Protein AF-A0A3E2X1P4-F1 (afdb_monomer_lite)

Structure (mmCIF, N/CA/C/O backbone):
data_AF-A0A3E2X1P4-F1
#
_entry.id   AF-A0A3E2X1P4-F1
#
loop_
_atom_site.group_PDB
_atom_site.id
_atom_site.type_symbol
_atom_site.label_atom_id
_atom_site.label_alt_id
_atom_site.label_comp_id
_atom_site.label_asym_id
_atom_site.label_entity_id
_atom_site.label_seq_id
_atom_site.pdbx_PDB_ins_code
_atom_site.Cartn_x
_atom_site.Cartn_y
_atom_site.Cartn_z
_atom_site.occupancy
_atom_site.B_iso_or_equiv
_atom_site.auth_seq_id
_atom_site.auth_comp_id
_atom_site.auth_asym_id
_atom_site.auth_atom_id
_atom_site.pdbx_PDB_model_num
ATOM 1 N N . MET A 1 1 ? -12.012 8.127 -7.656 1.00 58.44 1 MET A N 1
ATOM 2 C CA . MET A 1 1 ? -10.605 7.667 -7.636 1.00 58.44 1 MET A CA 1
ATOM 3 C C . MET A 1 1 ? -9.832 8.340 -8.763 1.00 58.44 1 MET A C 1
ATOM 5 O O . MET A 1 1 ? -8.840 8.997 -8.481 1.00 58.44 1 MET A O 1
ATOM 9 N N . ASP A 1 2 ? -10.358 8.299 -9.986 1.00 73.31 2 ASP A N 1
ATOM 10 C CA . ASP A 1 2 ? -9.741 8.871 -11.194 1.00 73.31 2 ASP A CA 1
ATOM 11 C C . ASP A 1 2 ? -9.424 10.374 -11.102 1.00 73.31 2 ASP A C 1
ATOM 13 O O . ASP A 1 2 ? -8.350 10.791 -11.517 1.00 73.31 2 ASP A O 1
ATOM 17 N N . GLU A 1 3 ? -10.289 11.188 -10.486 1.00 85.31 3 GLU A N 1
ATOM 18 C CA . GLU A 1 3 ? -10.029 12.630 -10.311 1.00 85.31 3 GLU A CA 1
ATOM 19 C C . GLU A 1 3 ? -8.817 12.919 -9.412 1.00 85.31 3 GLU A C 1
ATOM 21 O O . GLU A 1 3 ? -8.036 13.821 -9.699 1.00 85.31 3 GLU A O 1
ATOM 26 N N . ILE A 1 4 ? -8.618 12.121 -8.354 1.00 89.38 4 ILE A N 1
ATOM 27 C CA . ILE A 1 4 ? -7.460 12.254 -7.454 1.00 89.38 4 ILE A CA 1
ATOM 28 C C . ILE A 1 4 ? -6.186 11.849 -8.193 1.00 89.38 4 ILE A C 1
ATOM 30 O O . ILE A 1 4 ? -5.174 12.536 -8.099 1.00 89.38 4 ILE A O 1
ATOM 34 N N . ILE A 1 5 ? -6.234 10.749 -8.948 1.00 92.69 5 ILE A N 1
ATOM 35 C CA . ILE A 1 5 ? -5.089 10.295 -9.740 1.00 92.69 5 ILE A CA 1
ATOM 36 C C . ILE A 1 5 ? -4.707 11.337 -10.790 1.00 92.69 5 ILE A C 1
ATOM 38 O O . ILE A 1 5 ? -3.529 11.666 -10.921 1.00 92.69 5 ILE A O 1
ATOM 42 N N . LYS A 1 6 ? -5.694 11.906 -11.486 1.00 93.00 6 LYS A N 1
ATOM 43 C CA . LYS A 1 6 ? -5.463 12.980 -12.448 1.00 93.00 6 LYS A CA 1
ATOM 44 C C . LYS A 1 6 ? -4.854 14.216 -11.784 1.00 93.00 6 LYS A C 1
ATOM 46 O O . LYS A 1 6 ? -3.885 14.749 -12.308 1.00 93.00 6 LYS A O 1
ATOM 51 N N . ALA A 1 7 ? -5.341 14.614 -10.607 1.00 92.81 7 ALA A N 1
ATOM 52 C CA . ALA A 1 7 ? -4.759 15.724 -9.855 1.00 92.81 7 ALA A CA 1
ATOM 53 C C . ALA A 1 7 ? -3.286 15.472 -9.476 1.00 92.81 7 ALA A C 1
ATOM 55 O O . ALA A 1 7 ? -2.459 16.363 -9.655 1.00 92.81 7 ALA A O 1
ATOM 56 N N . ILE A 1 8 ? -2.939 14.254 -9.031 1.00 93.94 8 ILE A N 1
ATOM 57 C CA . ILE A 1 8 ? -1.541 13.855 -8.774 1.00 93.94 8 ILE A CA 1
ATOM 58 C C . ILE A 1 8 ? -0.720 13.915 -10.071 1.00 93.94 8 ILE A C 1
ATOM 60 O O . ILE A 1 8 ? 0.399 14.423 -10.086 1.00 93.94 8 ILE A O 1
ATOM 64 N N . TYR A 1 9 ? -1.253 13.396 -11.178 1.00 94.50 9 TYR A N 1
ATOM 65 C CA . TYR A 1 9 ? -0.569 13.424 -12.470 1.00 94.50 9 TYR A CA 1
ATOM 66 C C . TYR A 1 9 ? -0.286 14.860 -12.936 1.00 94.50 9 TYR A C 1
ATOM 68 O O . TYR A 1 9 ? 0.817 15.154 -13.408 1.00 94.50 9 TYR A O 1
ATOM 76 N N . ASP A 1 10 ? -1.257 15.758 -12.788 1.00 92.69 10 ASP A N 1
ATOM 77 C CA . ASP A 1 10 ? -1.155 17.158 -13.198 1.00 92.69 10 ASP A CA 1
ATOM 78 C C . ASP A 1 10 ? -0.198 17.955 -12.290 1.00 92.69 10 ASP A C 1
ATOM 80 O O . ASP A 1 10 ? 0.491 18.852 -12.778 1.00 92.69 10 ASP A O 1
ATOM 84 N N . SER A 1 11 ? -0.079 17.598 -11.004 1.00 90.50 11 SER A N 1
ATOM 85 C CA . SER A 1 11 ? 0.810 18.278 -10.048 1.00 90.50 11 SER A CA 1
ATOM 86 C C . SER A 1 11 ? 2.287 17.890 -10.175 1.00 90.50 11 SER A C 1
ATOM 88 O O . SER A 1 11 ? 3.157 18.593 -9.663 1.00 90.50 11 SER A O 1
ATOM 90 N N . VAL A 1 12 ? 2.601 16.764 -10.820 1.00 89.62 12 VAL A N 1
ATOM 91 C CA . VAL A 1 12 ? 3.974 16.248 -10.927 1.00 89.62 12 VAL A CA 1
ATOM 92 C C . VAL A 1 12 ? 4.669 16.828 -12.160 1.00 89.62 12 VAL A C 1
ATOM 94 O O . VAL A 1 12 ? 4.212 16.652 -13.292 1.00 89.62 12 VAL A O 1
ATOM 97 N N . ASN A 1 13 ? 5.819 17.471 -11.950 1.00 87.62 13 ASN A N 1
ATOM 98 C CA . ASN A 1 13 ? 6.607 18.123 -13.003 1.00 87.62 13 ASN A CA 1
ATOM 99 C C . ASN A 1 13 ? 7.755 17.246 -13.543 1.00 87.62 13 ASN A C 1
ATOM 101 O O . ASN A 1 13 ? 8.865 17.722 -13.771 1.00 87.62 13 ASN A O 1
ATOM 105 N N . THR A 1 14 ? 7.517 15.943 -13.695 1.00 90.38 14 THR A N 1
ATOM 106 C CA . THR A 1 14 ? 8.456 15.031 -14.365 1.00 90.38 14 THR A CA 1
ATOM 107 C C . THR A 1 14 ? 8.010 14.760 -15.796 1.00 90.38 14 THR A C 1
ATOM 109 O O . THR A 1 14 ? 6.851 14.982 -16.162 1.00 90.38 14 THR A O 1
ATOM 112 N N . GLU A 1 15 ? 8.952 14.311 -16.626 1.00 93.19 15 GLU A N 1
ATOM 113 C CA . GLU A 1 15 ? 8.669 13.962 -18.013 1.00 93.19 15 GLU A CA 1
ATOM 114 C C . GLU A 1 15 ? 7.615 12.850 -18.094 1.00 93.19 15 GLU A C 1
ATOM 116 O O . GLU A 1 15 ? 7.635 11.882 -17.331 1.00 93.19 15 GLU A O 1
ATOM 121 N N . SER A 1 16 ? 6.679 13.023 -19.025 1.00 95.06 16 SER A N 1
ATOM 122 C CA . SER A 1 16 ? 5.635 12.050 -19.321 1.00 95.06 16 SER A CA 1
ATOM 123 C C . SER A 1 16 ? 6.093 11.169 -20.478 1.00 95.06 16 SER A C 1
ATOM 125 O O . SER A 1 16 ? 6.160 11.628 -21.622 1.00 95.06 16 SER A O 1
ATOM 127 N N . VAL A 1 17 ? 6.405 9.912 -20.172 1.00 94.19 17 VAL A N 1
ATOM 128 C CA . VAL A 1 17 ? 6.963 8.935 -21.115 1.00 94.19 17 VAL A CA 1
ATOM 129 C C . VAL A 1 17 ? 5.973 7.795 -21.375 1.00 94.19 17 VAL A C 1
ATOM 131 O O . VAL A 1 17 ? 5.245 7.398 -20.460 1.00 94.19 17 VAL A O 1
ATOM 134 N N . PRO A 1 18 ? 5.890 7.258 -22.604 1.00 93.12 18 PRO A N 1
ATOM 135 C CA . PRO A 1 18 ? 5.091 6.068 -22.892 1.00 93.12 18 PRO A CA 1
ATOM 136 C C . PRO A 1 18 ? 5.542 4.860 -22.063 1.00 93.12 18 PRO A C 1
ATOM 138 O O . PRO A 1 18 ? 6.739 4.665 -21.856 1.00 93.12 18 PRO A O 1
ATOM 141 N N . ALA A 1 19 ? 4.602 4.005 -21.652 1.00 92.06 19 ALA A N 1
ATOM 142 C CA . ALA A 1 19 ? 4.883 2.821 -20.835 1.00 92.06 19 ALA A CA 1
ATOM 143 C C . ALA A 1 19 ? 6.001 1.936 -21.413 1.00 92.06 19 ALA A C 1
ATOM 145 O O . ALA A 1 19 ? 6.892 1.510 -20.684 1.00 92.06 19 ALA A O 1
ATOM 146 N N . ARG A 1 20 ? 6.004 1.734 -22.738 1.00 90.25 20 ARG A N 1
ATOM 147 C CA . ARG A 1 20 ? 7.001 0.913 -23.449 1.00 90.25 20 ARG A CA 1
ATOM 148 C C . ARG A 1 20 ? 8.432 1.455 -23.385 1.00 90.25 20 ARG A C 1
ATOM 150 O O . ARG A 1 20 ? 9.362 0.731 -23.708 1.00 90.25 20 ARG A O 1
ATOM 157 N N . GLU A 1 21 ? 8.604 2.732 -23.055 1.00 91.75 21 GLU A N 1
ATOM 158 C CA . GLU A 1 21 ? 9.915 3.388 -22.950 1.00 91.75 21 GLU A CA 1
ATOM 159 C C . GLU A 1 21 ? 10.443 3.362 -21.509 1.00 91.75 21 GLU A C 1
ATOM 161 O O . GLU A 1 21 ? 11.587 3.737 -21.255 1.00 91.75 21 GLU A O 1
ATOM 166 N N . ILE A 1 22 ? 9.633 2.896 -20.554 1.00 93.25 22 ILE A N 1
ATOM 167 C CA . ILE A 1 22 ? 10.037 2.798 -19.157 1.00 93.25 22 ILE A CA 1
ATOM 168 C C . ILE A 1 22 ? 10.898 1.555 -18.976 1.00 93.25 22 ILE A C 1
ATOM 170 O O . ILE A 1 22 ? 10.497 0.431 -19.261 1.00 93.25 22 ILE A O 1
ATOM 174 N N . VAL A 1 23 ? 12.096 1.781 -18.456 1.00 93.25 23 VAL A N 1
ATOM 175 C CA . VAL A 1 23 ? 13.059 0.739 -18.103 1.00 93.25 23 VAL A CA 1
ATOM 176 C C . VAL A 1 23 ? 13.106 0.549 -16.594 1.00 93.25 23 VAL A C 1
ATOM 178 O O . VAL A 1 23 ? 12.729 1.441 -15.828 1.00 93.25 23 VAL A O 1
ATOM 181 N N . ILE A 1 24 ? 13.602 -0.608 -16.157 1.00 91.75 24 ILE A N 1
ATOM 182 C CA . ILE A 1 24 ? 13.803 -0.920 -14.740 1.00 91.75 24 ILE A CA 1
ATOM 183 C C . ILE A 1 24 ? 14.768 0.120 -14.146 1.00 91.75 24 ILE A C 1
ATOM 185 O O . ILE A 1 24 ? 15.919 0.207 -14.597 1.00 91.75 24 ILE A O 1
ATOM 189 N N . PRO A 1 25 ? 14.333 0.932 -13.165 1.00 87.19 25 PRO A N 1
ATOM 190 C CA . PRO A 1 25 ? 15.193 1.954 -12.593 1.00 87.19 25 PRO A CA 1
ATOM 191 C C . PRO A 1 25 ? 16.265 1.355 -11.681 1.00 87.19 25 PRO A C 1
ATOM 193 O O . PRO A 1 25 ? 16.188 0.205 -11.250 1.00 87.19 25 PRO A O 1
ATOM 196 N N . GLU A 1 26 ? 17.256 2.178 -11.346 1.00 80.44 26 GLU A N 1
ATOM 197 C CA . GLU A 1 26 ? 18.218 1.859 -10.292 1.00 80.44 26 GLU A CA 1
ATOM 198 C C . GLU A 1 26 ? 17.511 1.699 -8.926 1.00 80.44 26 GLU A C 1
ATOM 200 O O . GLU A 1 26 ? 16.363 2.122 -8.768 1.00 80.44 26 GLU A O 1
ATOM 205 N N . HIS A 1 27 ? 18.188 1.043 -7.976 1.00 72.94 27 HIS A N 1
ATOM 206 C CA . HIS A 1 27 ? 17.739 0.623 -6.638 1.00 72.94 27 HIS A CA 1
ATOM 207 C C . HIS A 1 27 ? 16.589 1.421 -5.981 1.00 72.94 27 HIS A C 1
ATOM 209 O O . HIS A 1 27 ? 16.498 2.642 -6.083 1.00 72.94 27 HIS A O 1
ATOM 215 N N . GLY A 1 28 ? 15.773 0.723 -5.184 1.00 74.31 28 GLY A N 1
ATOM 216 C CA . GLY A 1 28 ? 14.749 1.319 -4.327 1.00 74.31 28 GLY A CA 1
ATOM 217 C C . GLY A 1 28 ? 13.321 1.046 -4.792 1.00 74.31 28 GLY A C 1
ATOM 218 O O . GLY A 1 28 ? 13.041 0.055 -5.458 1.00 74.31 28 GLY A O 1
ATOM 219 N N . THR A 1 29 ? 12.416 1.937 -4.391 1.00 85.06 29 THR A N 1
ATOM 220 C CA . THR A 1 29 ? 11.000 1.910 -4.772 1.00 85.06 29 THR A CA 1
ATOM 221 C C . THR A 1 29 ? 10.773 2.780 -6.010 1.00 85.06 29 THR A C 1
ATOM 223 O O . THR A 1 29 ? 11.311 3.885 -6.106 1.00 85.06 29 THR A O 1
ATOM 226 N N . TRP A 1 30 ? 9.964 2.299 -6.952 1.00 91.38 30 TRP A N 1
ATOM 227 C CA . TRP A 1 30 ? 9.661 2.961 -8.219 1.00 91.38 30 TRP A CA 1
ATOM 228 C C . TRP A 1 30 ? 8.167 3.233 -8.322 1.00 91.38 30 TRP A C 1
ATOM 230 O O . TRP A 1 30 ? 7.362 2.310 -8.448 1.00 91.38 30 TRP A O 1
ATOM 240 N N . ALA A 1 31 ? 7.799 4.509 -8.283 1.00 94.38 31 ALA A N 1
ATOM 241 C CA . ALA A 1 31 ? 6.414 4.924 -8.384 1.00 94.38 31 ALA A CA 1
ATOM 242 C C . ALA A 1 31 ? 6.157 5.702 -9.680 1.00 94.38 31 ALA A C 1
ATOM 244 O O . ALA A 1 31 ? 6.914 6.603 -10.049 1.00 94.38 31 ALA A O 1
ATOM 245 N N . PHE A 1 32 ? 5.077 5.340 -10.363 1.00 94.81 32 PHE A N 1
ATOM 246 C CA . PHE A 1 32 ? 4.667 5.888 -11.650 1.00 94.81 32 PHE A CA 1
ATOM 247 C C . PHE A 1 32 ? 3.189 6.251 -11.602 1.00 94.81 32 PHE A C 1
ATOM 249 O O . PHE A 1 32 ? 2.389 5.537 -10.997 1.00 94.81 32 PHE A O 1
ATOM 256 N N . VAL A 1 33 ? 2.816 7.342 -12.261 1.00 95.25 33 VAL A N 1
ATOM 257 C CA . VAL A 1 33 ? 1.428 7.804 -12.334 1.00 95.25 33 VAL A CA 1
ATOM 258 C C . VAL A 1 33 ? 1.047 8.107 -13.780 1.00 95.25 33 VAL A C 1
ATOM 260 O O . VAL A 1 33 ? 1.795 8.779 -14.487 1.00 95.25 33 VAL A O 1
ATOM 263 N N . SER A 1 34 ? -0.098 7.599 -14.227 1.00 93.81 34 SER A N 1
ATOM 264 C CA . SER A 1 34 ? -0.780 8.048 -15.448 1.00 93.81 34 SER A CA 1
ATOM 265 C C . SER A 1 34 ? -1.997 8.890 -15.078 1.00 93.81 34 SER A C 1
ATOM 267 O O . SER A 1 34 ? -2.307 9.070 -13.904 1.00 93.81 34 SER A O 1
ATOM 269 N N . GLU A 1 35 ? -2.760 9.352 -16.066 1.00 91.69 35 GLU A N 1
ATOM 270 C CA . GLU A 1 35 ? -4.042 10.018 -15.799 1.00 91.69 35 GLU A CA 1
ATOM 271 C C . GLU A 1 35 ? -5.085 9.113 -15.115 1.00 91.69 35 GLU A C 1
ATOM 273 O O . GLU A 1 35 ? -6.120 9.606 -14.673 1.00 91.69 35 GLU A O 1
ATOM 278 N N . ARG A 1 36 ? -4.852 7.793 -15.055 1.00 89.25 36 ARG A N 1
ATOM 279 C CA . ARG A 1 36 ? -5.840 6.808 -14.585 1.00 89.25 36 ARG A CA 1
ATOM 280 C C . ARG A 1 36 ? -5.370 5.940 -13.430 1.00 89.25 36 ARG A C 1
ATOM 282 O O . ARG A 1 36 ? -6.207 5.437 -12.689 1.00 89.25 36 ARG A O 1
ATOM 289 N N . LYS A 1 37 ? -4.064 5.710 -13.283 1.00 90.00 37 LYS A N 1
ATOM 290 C CA . LYS A 1 37 ? -3.543 4.824 -12.233 1.00 90.00 37 LYS A CA 1
ATOM 291 C C . LYS A 1 37 ? -2.231 5.308 -11.637 1.00 90.00 37 LYS A C 1
ATOM 293 O O . LYS A 1 37 ? -1.460 6.009 -12.286 1.00 90.00 37 LYS A O 1
ATOM 298 N N . LEU A 1 38 ? -1.973 4.853 -10.416 1.00 93.62 38 LEU A N 1
ATOM 299 C CA . LEU A 1 38 ? -0.692 4.967 -9.734 1.00 93.62 38 LEU A CA 1
ATOM 300 C C . LEU A 1 38 ? -0.165 3.558 -9.467 1.00 93.62 38 LEU A C 1
ATOM 302 O O . LEU A 1 38 ? -0.887 2.709 -8.949 1.00 93.62 38 LEU A O 1
ATOM 306 N N . LEU A 1 39 ? 1.088 3.313 -9.833 1.00 93.69 39 LEU A N 1
ATOM 307 C CA . LEU A 1 39 ? 1.776 2.040 -9.648 1.00 93.69 39 LEU A CA 1
ATOM 308 C C . LEU A 1 39 ? 3.003 2.280 -8.780 1.00 93.69 39 LEU A C 1
ATOM 310 O O . LEU A 1 39 ? 3.786 3.175 -9.077 1.00 93.69 39 LEU A O 1
ATOM 314 N N . CYS A 1 40 ? 3.177 1.490 -7.722 1.00 94.62 40 CYS A N 1
ATOM 315 C CA . CYS A 1 40 ? 4.308 1.611 -6.807 1.00 94.62 40 CYS A CA 1
ATOM 316 C C . CYS A 1 40 ? 5.015 0.265 -6.653 1.00 94.62 40 CYS A C 1
ATOM 318 O O . CYS A 1 40 ? 4.619 -0.573 -5.846 1.00 94.62 40 CYS A O 1
ATOM 320 N N . TYR A 1 41 ? 6.065 0.054 -7.432 1.00 93.31 41 TYR A N 1
ATOM 321 C CA . TYR A 1 41 ? 6.889 -1.145 -7.383 1.00 93.31 41 TYR A CA 1
ATOM 322 C C . TYR A 1 41 ? 7.947 -1.019 -6.293 1.00 93.31 41 TYR A C 1
ATOM 324 O O . TYR A 1 41 ? 8.633 -0.009 -6.207 1.00 93.31 41 TYR A O 1
ATOM 332 N N . THR A 1 42 ? 8.104 -2.040 -5.466 1.00 91.12 42 THR A N 1
ATOM 333 C CA . THR A 1 42 ? 8.990 -2.019 -4.298 1.00 91.12 42 THR A CA 1
ATOM 334 C C . THR A 1 42 ? 10.008 -3.157 -4.312 1.00 91.12 42 THR A C 1
ATOM 336 O O . THR A 1 42 ? 10.669 -3.399 -3.312 1.00 91.12 42 THR A O 1
ATOM 339 N N . GLY A 1 43 ? 10.161 -3.878 -5.422 1.00 90.06 43 GLY A N 1
ATOM 340 C CA . GLY A 1 43 ? 11.169 -4.928 -5.509 1.00 90.06 43 GLY A CA 1
ATOM 341 C C . GLY A 1 43 ? 10.922 -5.945 -6.609 1.00 90.06 43 GLY A C 1
ATOM 342 O O . GLY A 1 43 ? 10.044 -5.765 -7.457 1.00 90.06 43 GLY A O 1
ATOM 343 N N . VAL A 1 44 ? 11.692 -7.030 -6.573 1.00 89.00 44 VAL A N 1
ATOM 344 C CA . VAL A 1 44 ? 11.635 -8.118 -7.556 1.00 89.00 44 VAL A CA 1
ATOM 345 C C . VAL A 1 44 ? 11.584 -9.483 -6.884 1.00 89.00 44 VAL A C 1
ATOM 347 O O . VAL A 1 44 ? 12.182 -9.710 -5.831 1.00 89.00 44 VAL A O 1
ATOM 350 N N . CYS A 1 45 ? 10.894 -10.415 -7.530 1.00 87.31 45 CYS A N 1
ATOM 351 C CA . CYS A 1 45 ? 10.874 -11.813 -7.140 1.00 87.31 45 CYS A CA 1
ATOM 352 C C . CYS A 1 45 ? 11.726 -12.627 -8.116 1.00 87.31 45 CYS A C 1
ATOM 354 O O . CYS A 1 45 ? 11.364 -12.781 -9.286 1.00 87.31 45 CYS A O 1
ATOM 356 N N . MET A 1 46 ? 12.862 -13.145 -7.652 1.00 85.88 46 MET A N 1
ATOM 357 C CA . MET A 1 46 ? 13.805 -13.868 -8.508 1.00 85.88 46 MET A CA 1
ATOM 358 C C . MET A 1 46 ? 13.321 -15.291 -8.845 1.00 85.88 46 MET A C 1
ATOM 360 O O . MET A 1 46 ? 12.617 -15.938 -8.069 1.00 85.88 46 MET A O 1
ATOM 364 N N . LYS A 1 47 ? 13.716 -15.788 -10.020 1.00 82.19 47 LYS A N 1
ATOM 365 C CA . LYS A 1 47 ? 13.631 -17.194 -10.442 1.00 82.19 47 LYS A CA 1
ATOM 366 C C . LYS A 1 47 ? 14.886 -17.914 -9.963 1.00 82.19 47 LYS A C 1
ATOM 368 O O . LYS A 1 47 ? 15.860 -18.020 -10.701 1.00 82.19 47 LYS A O 1
ATOM 373 N N . GLU A 1 48 ? 14.867 -18.385 -8.728 1.00 72.25 48 GLU A N 1
ATOM 374 C CA . GLU A 1 48 ? 15.913 -19.241 -8.160 1.00 72.25 48 GLU A CA 1
ATOM 375 C C . GLU A 1 48 ? 15.268 -20.459 -7.487 1.00 72.25 48 GLU A C 1
ATOM 377 O O . GLU A 1 48 ? 14.078 -20.419 -7.179 1.00 72.25 48 GLU A O 1
ATOM 382 N N . GLU A 1 49 ? 16.036 -21.528 -7.227 1.00 56.53 49 GLU A N 1
ATOM 383 C CA . GLU A 1 49 ? 15.548 -22.714 -6.484 1.00 56.53 49 GLU A CA 1
ATOM 384 C C . GLU A 1 49 ? 14.974 -22.339 -5.106 1.00 56.53 49 GLU A C 1
ATOM 386 O O . GLU A 1 49 ? 14.118 -23.029 -4.553 1.00 56.53 49 GLU A O 1
ATOM 391 N N . ARG A 1 50 ? 15.428 -21.206 -4.559 1.00 59.28 50 ARG A N 1
ATOM 392 C CA . ARG A 1 50 ? 14.745 -20.472 -3.499 1.00 59.28 50 ARG A CA 1
ATOM 393 C C . ARG A 1 50 ? 14.557 -19.029 -3.965 1.00 59.28 50 ARG A C 1
ATOM 395 O O . ARG A 1 50 ? 15.537 -18.298 -3.889 1.00 59.28 50 ARG A O 1
ATOM 402 N N . PRO A 1 51 ? 13.367 -18.603 -4.438 1.00 62.97 51 PRO A N 1
ATOM 403 C CA . PRO A 1 51 ? 13.127 -17.216 -4.824 1.00 62.97 51 PRO A CA 1
ATOM 404 C C . PRO A 1 51 ? 13.598 -16.262 -3.730 1.00 62.97 51 PRO A C 1
ATOM 406 O O . PRO A 1 51 ? 13.037 -16.223 -2.632 1.00 62.97 51 PRO A O 1
ATOM 409 N N . GLU A 1 52 ? 14.648 -15.508 -4.039 1.00 68.81 52 GLU A N 1
ATOM 410 C CA . GLU A 1 52 ? 15.078 -14.394 -3.214 1.00 68.81 52 GLU A CA 1
ATOM 411 C C . GLU A 1 52 ? 14.019 -13.292 -3.349 1.00 68.81 52 GLU A C 1
ATOM 413 O O . GLU A 1 52 ? 13.764 -12.770 -4.441 1.00 68.81 52 GLU A O 1
ATOM 418 N N . LEU A 1 53 ? 13.334 -12.999 -2.240 1.00 75.88 53 LEU A N 1
ATOM 419 C CA . LEU A 1 53 ? 12.335 -11.938 -2.166 1.00 75.88 53 LEU A CA 1
ATOM 420 C C . LEU A 1 53 ? 13.073 -10.624 -1.894 1.00 75.88 53 LEU A C 1
ATOM 422 O O . LEU A 1 53 ? 13.367 -10.275 -0.752 1.00 75.88 53 LEU A O 1
ATOM 426 N N . MET A 1 54 ? 13.414 -9.916 -2.966 1.00 77.75 54 MET A N 1
ATOM 427 C CA . MET A 1 54 ? 14.206 -8.693 -2.904 1.00 77.75 54 MET A CA 1
ATOM 428 C C . MET A 1 54 ? 13.279 -7.480 -2.794 1.00 77.75 54 MET A C 1
ATOM 430 O O . MET A 1 54 ? 12.833 -6.946 -3.807 1.00 77.75 54 MET A O 1
ATOM 434 N N . LEU A 1 55 ? 12.973 -7.044 -1.569 1.00 82.38 55 LEU A N 1
ATOM 435 C CA . LEU A 1 55 ? 12.263 -5.782 -1.316 1.00 82.38 55 LEU A CA 1
ATOM 436 C C . LEU A 1 55 ? 13.217 -4.612 -1.153 1.00 82.38 55 LEU A C 1
ATOM 438 O O . LEU A 1 55 ? 14.299 -4.761 -0.603 1.00 82.38 55 LEU A O 1
ATOM 442 N N . GLU A 1 56 ? 12.783 -3.442 -1.609 1.00 81.00 56 GLU A N 1
ATOM 443 C CA . GLU A 1 56 ? 13.557 -2.199 -1.698 1.00 81.00 56 GLU A CA 1
ATOM 444 C C . GLU A 1 56 ? 14.806 -2.318 -2.583 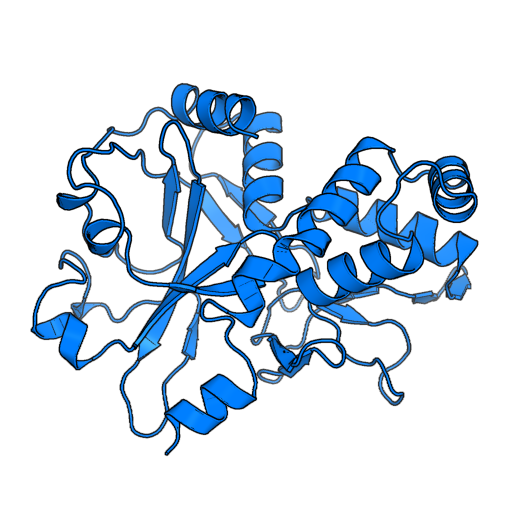1.00 81.00 56 GLU A C 1
ATOM 446 O O . GLU A 1 56 ? 15.681 -1.452 -2.577 1.00 81.00 56 GLU A O 1
ATOM 451 N N . MET A 1 57 ? 14.891 -3.381 -3.384 1.00 79.44 57 MET A N 1
ATOM 452 C CA . MET A 1 57 ? 16.030 -3.658 -4.245 1.00 79.44 57 MET A CA 1
ATOM 453 C C . MET A 1 57 ? 15.626 -4.306 -5.564 1.00 79.44 57 MET A C 1
ATOM 455 O O . MET A 1 57 ? 14.671 -5.068 -5.670 1.00 79.44 57 MET A O 1
ATOM 459 N N . SER A 1 58 ? 16.449 -4.014 -6.563 1.00 82.56 58 SER A N 1
ATOM 460 C CA . SER A 1 58 ? 16.584 -4.775 -7.795 1.00 82.56 58 SER A CA 1
ATOM 461 C C . SER A 1 58 ? 18.071 -5.040 -8.013 1.00 82.56 58 SER A C 1
ATOM 463 O O . SER A 1 58 ? 18.894 -4.174 -7.677 1.00 82.56 58 SER A O 1
ATOM 465 N N . PRO A 1 59 ? 18.450 -6.205 -8.556 1.00 84.75 59 PRO A N 1
ATOM 466 C CA . PRO A 1 59 ? 19.810 -6.438 -9.003 1.00 84.75 59 PRO A CA 1
ATOM 467 C C . PRO A 1 59 ? 20.282 -5.367 -9.996 1.00 84.75 59 PRO A C 1
ATOM 469 O O . PRO A 1 59 ? 19.633 -5.106 -11.007 1.00 84.75 59 PRO A O 1
ATOM 472 N N . TYR A 1 60 ? 21.464 -4.792 -9.749 1.00 86.62 60 TYR A N 1
ATOM 473 C CA . TYR A 1 60 ? 22.025 -3.690 -10.549 1.00 86.62 60 TYR A CA 1
ATOM 474 C C . TYR A 1 60 ? 22.130 -4.009 -12.052 1.00 86.62 60 TYR A C 1
ATOM 476 O O . TYR A 1 60 ? 22.091 -3.118 -12.894 1.00 86.62 60 TYR A O 1
ATOM 484 N N . TYR A 1 61 ? 22.257 -5.290 -12.409 1.00 88.19 61 TYR A N 1
ATOM 485 C CA . TYR A 1 61 ? 22.368 -5.747 -13.794 1.00 88.19 61 TYR A CA 1
ATOM 486 C C . TYR A 1 61 ? 21.028 -5.772 -14.553 1.00 88.19 61 TYR A C 1
ATOM 488 O O . TYR A 1 61 ? 21.003 -6.170 -15.726 1.00 88.19 61 TYR A O 1
ATOM 496 N N . PHE A 1 62 ? 19.923 -5.393 -13.907 1.00 89.62 62 PHE A N 1
ATOM 497 C CA . PHE A 1 62 ? 18.638 -5.117 -14.552 1.00 89.62 62 PHE A CA 1
ATOM 498 C C . PHE A 1 62 ? 18.411 -3.633 -14.834 1.00 89.62 62 PHE A C 1
ATOM 500 O O . PHE A 1 62 ? 17.575 -3.316 -15.674 1.00 89.62 62 PHE A O 1
ATOM 507 N N . THR A 1 63 ? 19.162 -2.737 -14.192 1.00 91.56 63 THR A N 1
ATOM 508 C CA . THR A 1 63 ? 19.027 -1.292 -14.387 1.00 91.56 63 THR A CA 1
ATOM 509 C C . THR A 1 63 ? 19.135 -0.924 -15.866 1.00 91.56 63 THR A C 1
ATOM 511 O O . THR A 1 63 ? 20.069 -1.338 -16.557 1.00 91.56 63 THR A O 1
ATOM 514 N N . GLY A 1 64 ? 18.172 -0.141 -16.352 1.00 92.25 64 GLY A N 1
ATOM 515 C CA . GLY A 1 64 ? 18.130 0.337 -17.734 1.00 92.25 64 GLY A CA 1
ATOM 516 C C . GLY A 1 64 ? 17.629 -0.683 -18.760 1.00 92.25 64 GLY A C 1
ATOM 517 O O . GLY A 1 64 ? 17.639 -0.379 -19.949 1.00 92.25 64 GLY A O 1
ATOM 518 N N . LYS A 1 65 ? 17.196 -1.874 -18.331 1.00 93.06 65 LYS A N 1
ATOM 519 C CA . LYS A 1 65 ? 16.613 -2.897 -19.211 1.00 93.06 65 LYS A CA 1
ATOM 520 C C . LYS A 1 65 ? 15.095 -2.852 -19.207 1.00 93.06 65 LYS A C 1
ATOM 522 O O . LYS A 1 65 ? 14.485 -2.414 -18.229 1.00 93.06 65 LYS A O 1
ATOM 527 N N . HIS A 1 66 ? 14.504 -3.380 -20.271 1.00 92.94 66 HIS A N 1
ATOM 528 C CA . HIS A 1 66 ? 13.078 -3.674 -20.299 1.00 92.94 66 HIS A CA 1
ATOM 529 C C . HIS A 1 66 ? 12.808 -4.984 -19.568 1.00 92.94 66 HIS A C 1
ATOM 531 O O . HIS A 1 66 ? 13.605 -5.928 -19.639 1.00 92.94 66 HIS A O 1
ATOM 537 N N . SER A 1 67 ? 11.681 -5.071 -18.870 1.00 90.50 67 SER A N 1
ATOM 538 C CA . SER A 1 67 ? 11.320 -6.297 -18.158 1.00 90.50 67 SER A CA 1
ATOM 539 C C . SER A 1 67 ? 11.066 -7.461 -19.122 1.00 90.50 67 SER A C 1
ATOM 541 O O . SER A 1 67 ? 11.340 -8.615 -18.784 1.00 90.50 67 SER A O 1
ATOM 543 N N . GLY A 1 68 ? 10.675 -7.139 -20.359 1.00 88.38 68 GLY A N 1
ATOM 544 C CA . GLY A 1 68 ? 10.510 -8.087 -21.454 1.00 88.38 68 GLY A CA 1
ATOM 545 C C . GLY A 1 68 ? 11.790 -8.611 -22.083 1.00 88.38 68 GLY A C 1
ATOM 546 O O . GLY A 1 68 ? 11.736 -9.583 -22.849 1.00 88.38 68 GLY A O 1
ATOM 547 N N . ASP A 1 69 ? 12.948 -8.043 -21.742 1.00 91.06 69 ASP A N 1
ATOM 548 C CA . ASP A 1 69 ? 14.224 -8.543 -22.230 1.00 91.06 69 ASP A CA 1
ATOM 549 C C . ASP A 1 69 ? 14.432 -9.988 -21.779 1.00 91.06 69 ASP A C 1
ATOM 551 O O . ASP A 1 69 ? 14.280 -10.335 -20.606 1.00 91.06 69 ASP A O 1
ATOM 555 N N . ARG A 1 70 ? 14.899 -10.847 -22.694 1.00 90.38 70 ARG A N 1
ATOM 556 C CA . ARG A 1 70 ? 15.176 -12.264 -22.392 1.00 90.38 70 ARG A CA 1
ATOM 557 C C . ARG A 1 70 ? 16.088 -12.438 -21.173 1.00 90.38 70 ARG A C 1
ATOM 559 O O . ARG A 1 70 ? 15.940 -13.411 -20.441 1.00 90.38 70 ARG A O 1
ATOM 566 N N . SER A 1 71 ? 17.020 -11.503 -20.965 1.00 90.56 71 SER A N 1
ATOM 567 C CA . SER A 1 71 ? 17.955 -11.515 -19.832 1.00 90.56 71 SER A CA 1
ATOM 568 C C . SER A 1 71 ? 17.305 -11.224 -18.472 1.00 90.56 71 SER A C 1
ATOM 570 O O . SER A 1 71 ? 17.881 -11.591 -17.447 1.00 90.56 71 SER A O 1
ATOM 572 N N . VAL A 1 72 ? 16.132 -10.585 -18.472 1.00 90.56 72 VAL A N 1
ATOM 573 C CA . VAL A 1 72 ? 15.315 -10.285 -17.291 1.00 90.56 72 VAL A CA 1
ATOM 574 C C . VAL A 1 72 ? 14.257 -11.373 -17.107 1.00 90.56 72 VAL A C 1
ATOM 576 O O . VAL A 1 72 ? 14.217 -12.016 -16.058 1.00 90.56 72 VAL A O 1
ATOM 579 N N . LYS A 1 73 ? 13.485 -11.684 -18.158 1.00 88.44 73 LYS A N 1
ATOM 580 C CA . LYS A 1 73 ? 12.429 -12.713 -18.134 1.00 88.44 73 LYS A CA 1
ATOM 581 C C . LYS A 1 73 ? 12.900 -14.086 -17.678 1.00 88.44 73 LYS A C 1
ATOM 583 O O . LYS A 1 73 ? 12.141 -14.811 -17.036 1.00 88.44 73 LYS A O 1
ATOM 588 N N . SER A 1 74 ? 14.131 -14.478 -18.005 1.00 88.69 74 SER A N 1
ATOM 589 C CA . SER A 1 74 ? 14.673 -15.769 -17.567 1.00 88.69 74 SER A CA 1
ATOM 590 C C . SER A 1 74 ? 15.017 -15.818 -16.075 1.00 88.69 74 SER A C 1
ATOM 592 O O . SER A 1 74 ? 15.208 -16.911 -15.554 1.00 88.69 74 SER A O 1
ATOM 594 N N . LYS A 1 75 ? 15.084 -14.665 -15.396 1.00 88.94 75 LYS A N 1
ATOM 595 C CA . LYS A 1 75 ? 15.568 -14.521 -14.016 1.00 88.94 75 LYS A CA 1
ATOM 596 C C . LYS A 1 75 ? 14.547 -13.960 -13.028 1.00 88.94 75 LYS A C 1
ATOM 598 O O . LYS A 1 75 ? 14.802 -14.032 -11.835 1.00 88.94 75 LYS A O 1
ATOM 603 N N . ILE A 1 76 ? 13.426 -13.405 -13.487 1.00 87.31 76 ILE A N 1
ATOM 604 C CA . ILE A 1 76 ? 12.403 -12.793 -12.626 1.00 87.31 76 ILE A CA 1
ATOM 605 C C . ILE A 1 76 ? 11.059 -13.508 -12.809 1.00 87.31 76 ILE A C 1
ATOM 607 O O . ILE A 1 76 ? 10.661 -13.812 -13.936 1.00 87.31 76 ILE A O 1
ATOM 611 N N . ASN A 1 77 ? 10.381 -13.791 -11.695 1.00 85.25 77 ASN A N 1
ATOM 612 C CA . ASN A 1 77 ? 9.001 -14.283 -11.635 1.00 85.25 77 ASN A CA 1
ATOM 613 C C . ASN A 1 77 ? 7.976 -13.146 -11.689 1.00 85.25 77 ASN A C 1
ATOM 615 O O . ASN A 1 77 ? 6.891 -13.348 -12.213 1.00 85.25 77 ASN A O 1
ATOM 619 N N . GLY A 1 78 ? 8.334 -11.973 -11.174 1.00 88.19 78 GLY A N 1
ATOM 620 C CA . GLY A 1 78 ? 7.568 -10.737 -11.297 1.00 88.19 78 GLY A CA 1
ATOM 621 C C . GLY A 1 78 ? 8.148 -9.640 -10.406 1.00 88.19 78 GLY A C 1
ATOM 622 O O . GLY A 1 78 ? 9.195 -9.811 -9.770 1.00 88.19 78 GLY A O 1
ATOM 623 N N . PHE A 1 79 ? 7.446 -8.521 -10.338 1.00 89.69 79 PHE A N 1
ATOM 624 C CA . PHE A 1 79 ? 7.809 -7.339 -9.570 1.00 89.69 79 PHE A CA 1
ATOM 625 C C . PHE A 1 79 ? 6.861 -7.191 -8.387 1.00 89.69 79 PHE A C 1
ATOM 627 O O . PHE A 1 79 ? 5.649 -7.339 -8.527 1.00 89.69 79 PHE A O 1
ATOM 634 N N . PHE A 1 80 ? 7.397 -6.886 -7.208 1.00 89.88 80 PHE A N 1
ATOM 635 C CA . PHE A 1 80 ? 6.547 -6.582 -6.063 1.00 89.88 80 PHE A CA 1
ATOM 636 C C . PHE A 1 80 ? 5.934 -5.204 -6.251 1.00 89.88 80 PHE A C 1
ATOM 638 O O . PHE A 1 80 ? 6.665 -4.221 -6.374 1.00 89.88 80 PHE A O 1
ATOM 645 N N . ARG A 1 81 ? 4.606 -5.116 -6.230 1.00 91.06 81 ARG A N 1
ATOM 646 C CA . ARG A 1 81 ? 3.865 -3.856 -6.249 1.00 91.06 81 ARG A CA 1
ATOM 647 C C . ARG A 1 81 ? 3.083 -3.684 -4.954 1.00 91.06 81 ARG A C 1
ATOM 649 O O . ARG A 1 81 ? 2.440 -4.617 -4.477 1.00 91.06 81 ARG A O 1
ATOM 656 N N . LEU A 1 82 ? 3.149 -2.480 -4.398 1.00 91.38 82 LEU A N 1
ATOM 657 C CA . LEU A 1 82 ? 2.281 -2.042 -3.318 1.00 91.38 82 LEU A CA 1
ATOM 658 C C . LEU A 1 82 ? 0.952 -1.568 -3.877 1.00 91.38 82 LEU A C 1
ATOM 660 O O . LEU A 1 82 ? 0.912 -0.757 -4.808 1.00 91.38 82 LEU A O 1
ATOM 664 N N . ASP A 1 83 ? -0.125 -2.055 -3.276 1.00 89.38 83 ASP A N 1
ATOM 665 C CA . ASP A 1 83 ? -1.469 -1.666 -3.661 1.00 89.38 83 ASP A CA 1
ATOM 666 C C . ASP A 1 83 ? -2.442 -1.735 -2.477 1.00 89.38 83 ASP A C 1
ATOM 668 O O . ASP A 1 83 ? -2.825 -2.815 -2.018 1.00 89.38 83 ASP A O 1
ATOM 672 N N . GLN A 1 84 ? -2.850 -0.572 -1.967 1.00 89.62 84 GLN A N 1
ATOM 673 C CA . GLN A 1 84 ? -3.767 -0.437 -0.826 1.00 89.62 84 GLN A CA 1
ATOM 674 C C . GLN A 1 84 ? -3.343 -1.260 0.410 1.00 89.62 84 GLN A C 1
ATOM 676 O O . GLN A 1 84 ? -4.157 -1.935 1.046 1.00 89.62 84 GLN A O 1
ATOM 681 N N . GLY A 1 85 ? -2.046 -1.247 0.730 1.00 88.25 85 GLY A N 1
ATOM 682 C CA . GLY A 1 85 ? -1.488 -1.957 1.889 1.00 88.25 85 GLY A CA 1
ATOM 683 C C . GLY A 1 85 ? -1.256 -3.457 1.669 1.00 88.25 85 GLY A C 1
ATOM 684 O O . GLY A 1 85 ? -0.901 -4.166 2.614 1.00 88.25 85 GLY A O 1
ATOM 685 N N . ALA A 1 86 ? -1.444 -3.951 0.442 1.00 87.38 86 ALA A N 1
ATOM 686 C CA . ALA A 1 86 ? -1.040 -5.286 0.012 1.00 87.38 86 ALA A CA 1
ATOM 687 C C . ALA A 1 86 ? 0.278 -5.236 -0.777 1.00 87.38 86 ALA A C 1
ATOM 689 O O . ALA A 1 86 ? 0.521 -4.278 -1.506 1.00 87.38 86 ALA A O 1
ATOM 690 N N . ILE A 1 87 ? 1.094 -6.291 -0.668 1.00 87.31 87 ILE A N 1
ATOM 691 C CA . ILE A 1 87 ? 2.170 -6.581 -1.624 1.00 87.31 87 ILE A CA 1
ATOM 692 C C . ILE A 1 87 ? 1.681 -7.683 -2.559 1.00 87.31 87 ILE A C 1
ATOM 694 O O . ILE A 1 87 ? 1.307 -8.774 -2.112 1.00 87.31 87 ILE A O 1
ATOM 698 N N . ILE A 1 88 ? 1.707 -7.395 -3.852 1.00 86.81 88 ILE A N 1
ATOM 699 C CA . ILE A 1 88 ? 1.339 -8.328 -4.915 1.00 86.81 88 ILE A CA 1
ATOM 700 C C . ILE A 1 88 ? 2.503 -8.527 -5.876 1.00 86.81 88 ILE A C 1
ATOM 702 O O . ILE A 1 88 ? 3.379 -7.670 -5.983 1.00 86.81 88 ILE A O 1
ATOM 706 N N . LEU A 1 89 ? 2.517 -9.671 -6.548 1.00 85.88 89 LEU A N 1
ATOM 707 C CA . LEU A 1 89 ? 3.423 -9.950 -7.648 1.00 85.88 89 LEU A CA 1
ATOM 708 C C . LEU A 1 89 ? 2.753 -9.501 -8.947 1.00 85.88 89 LEU A C 1
ATOM 710 O O . LEU A 1 89 ? 1.655 -9.945 -9.257 1.00 85.88 89 LEU A O 1
ATOM 714 N N . ASP A 1 90 ? 3.396 -8.615 -9.686 1.00 87.06 90 ASP A N 1
ATOM 715 C CA . ASP A 1 90 ? 2.847 -8.035 -10.908 1.00 87.06 90 ASP A CA 1
ATOM 716 C C . ASP A 1 90 ? 3.888 -8.085 -12.029 1.00 87.06 90 ASP A C 1
ATOM 718 O O . ASP A 1 90 ? 5.091 -8.204 -11.769 1.00 87.06 90 ASP A O 1
ATOM 722 N N . ASP A 1 91 ? 3.442 -7.961 -13.270 1.00 87.19 91 ASP A N 1
ATOM 723 C CA . ASP A 1 91 ? 4.360 -7.682 -14.369 1.00 87.19 91 ASP A CA 1
ATOM 724 C C . ASP A 1 91 ? 4.820 -6.209 -14.286 1.00 87.19 91 ASP A C 1
ATOM 726 O O . ASP A 1 91 ? 4.251 -5.360 -13.577 1.00 87.19 91 ASP A O 1
ATOM 730 N N . PHE A 1 92 ? 5.914 -5.879 -14.970 1.00 89.88 92 PHE A N 1
ATOM 731 C CA . PH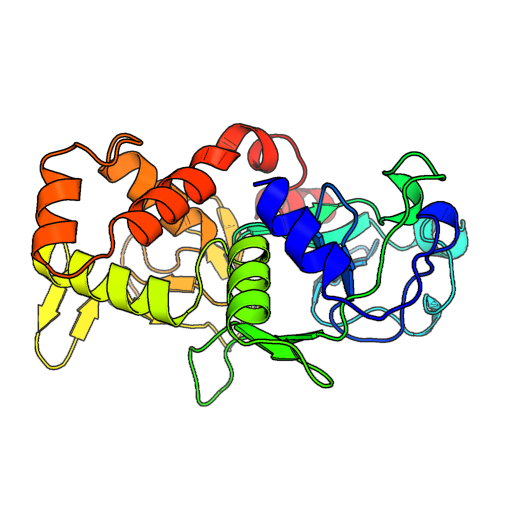E A 1 92 ? 6.385 -4.499 -14.974 1.00 89.88 92 PHE A CA 1
ATOM 732 C C . PHE A 1 92 ? 5.571 -3.642 -15.948 1.00 89.88 92 PHE A C 1
ATOM 734 O O . PHE A 1 92 ? 4.895 -4.125 -16.858 1.00 89.88 92 PHE A O 1
ATOM 741 N N . ILE A 1 93 ? 5.635 -2.332 -15.732 1.00 89.88 93 ILE A N 1
ATOM 742 C CA . ILE A 1 93 ? 4.800 -1.340 -16.413 1.00 89.88 93 ILE A CA 1
ATOM 743 C C . ILE A 1 93 ? 4.954 -1.347 -17.940 1.00 89.88 93 ILE A C 1
ATOM 745 O O . ILE A 1 93 ? 4.003 -1.016 -18.646 1.00 89.88 93 ILE A O 1
ATOM 749 N N . ASP A 1 94 ? 6.118 -1.748 -18.446 1.00 85.38 94 ASP A N 1
ATOM 750 C CA . ASP A 1 94 ? 6.431 -1.812 -19.873 1.00 85.38 94 ASP A CA 1
ATOM 751 C C . ASP A 1 94 ? 5.782 -3.003 -20.600 1.00 85.38 94 ASP A C 1
ATOM 753 O O . ASP A 1 94 ? 5.714 -2.985 -21.829 1.00 85.38 94 ASP A O 1
ATOM 757 N N . GLU A 1 95 ? 5.256 -4.001 -19.874 1.00 75.88 95 GLU A N 1
ATOM 758 C CA . GLU A 1 95 ? 4.568 -5.165 -20.458 1.00 75.88 95 GLU A CA 1
ATOM 759 C C . GLU A 1 95 ? 3.043 -5.116 -20.365 1.00 75.88 95 GLU A C 1
ATOM 761 O O . GLU A 1 95 ? 2.362 -5.601 -21.270 1.00 75.88 95 GLU A O 1
ATOM 766 N N . ILE A 1 96 ? 2.490 -4.546 -19.290 1.00 63.19 96 ILE A N 1
ATOM 767 C CA . ILE A 1 96 ? 1.051 -4.667 -18.985 1.00 63.19 96 ILE A CA 1
ATOM 768 C C . ILE A 1 96 ? 0.200 -3.660 -19.764 1.00 63.19 96 ILE A C 1
ATOM 770 O O . ILE A 1 96 ? -0.957 -3.929 -20.098 1.00 63.19 96 ILE A O 1
ATOM 774 N N . TYR A 1 97 ? 0.724 -2.462 -20.013 1.00 61.94 97 TYR A N 1
ATOM 775 C CA . TYR A 1 97 ? -0.111 -1.329 -20.398 1.00 61.94 97 TYR A CA 1
ATOM 776 C C . TYR A 1 97 ? 0.111 -0.973 -21.858 1.00 61.94 97 TYR A C 1
ATOM 778 O O . TYR A 1 97 ? 1.251 -0.754 -22.257 1.00 61.94 97 TYR A O 1
ATOM 786 N N . ASN A 1 98 ? -0.991 -0.930 -22.633 1.00 57.97 98 ASN A N 1
ATOM 787 C CA . ASN A 1 98 ? -1.069 -0.442 -24.018 1.00 57.97 98 ASN A CA 1
ATOM 788 C C . ASN A 1 98 ? 0.071 0.540 -24.265 1.00 57.97 98 ASN A C 1
ATOM 790 O O . ASN A 1 98 ? 0.031 1.618 -23.678 1.00 57.97 98 ASN A O 1
ATOM 794 N N . GLY A 1 99 ? 1.084 0.157 -25.050 1.00 62.72 99 GLY A N 1
ATOM 795 C CA . GLY A 1 99 ? 2.417 0.781 -25.030 1.00 62.72 99 GLY A CA 1
ATOM 796 C C . GLY A 1 99 ? 2.486 2.294 -25.297 1.00 62.72 99 GLY A C 1
ATOM 797 O O . GLY A 1 99 ? 3.577 2.853 -25.273 1.00 62.72 99 GLY A O 1
ATOM 798 N N . ASP A 1 100 ? 1.348 2.948 -25.532 1.00 80.19 100 ASP A N 1
ATOM 799 C CA . ASP A 1 100 ? 1.171 4.385 -25.716 1.00 80.19 100 ASP A CA 1
ATOM 800 C C . ASP A 1 100 ? 0.596 5.125 -24.482 1.00 80.19 100 ASP A C 1
ATOM 802 O O . ASP A 1 100 ? 0.589 6.359 -24.480 1.00 80.19 100 ASP A O 1
ATOM 806 N N . GLU A 1 101 ? 0.107 4.439 -23.432 1.00 89.56 101 GLU A N 1
ATOM 807 C CA . GLU A 1 101 ? -0.296 5.111 -22.181 1.00 89.56 101 GLU A CA 1
ATOM 808 C C . GLU A 1 101 ? 0.936 5.773 -21.560 1.00 89.56 101 GLU A C 1
ATOM 810 O O . GLU A 1 101 ? 1.981 5.141 -21.394 1.00 89.56 101 GLU A O 1
ATOM 815 N N . LYS A 1 102 ? 0.819 7.064 -21.243 1.00 92.44 102 LYS A N 1
ATOM 816 C CA . LYS A 1 102 ? 1.933 7.843 -20.716 1.00 92.44 102 LYS A CA 1
ATOM 817 C C . LYS A 1 102 ? 1.923 7.884 -19.200 1.00 92.44 102 LYS A C 1
ATOM 819 O O . LYS A 1 102 ? 0.873 8.056 -18.577 1.00 92.44 102 LYS A O 1
ATOM 824 N N . PHE A 1 103 ? 3.115 7.803 -18.634 1.00 94.75 103 PHE A N 1
ATOM 825 C CA . PHE A 1 103 ? 3.344 7.851 -17.205 1.00 94.75 103 PHE A CA 1
ATOM 826 C C . PHE A 1 103 ? 4.413 8.880 -16.863 1.00 94.75 103 PHE A C 1
ATOM 828 O O . PHE A 1 103 ? 5.378 9.085 -17.596 1.00 94.75 103 PHE A O 1
ATOM 835 N N . LYS A 1 104 ? 4.243 9.493 -15.698 1.00 94.94 104 LYS A N 1
ATOM 836 C CA . LYS A 1 104 ? 5.235 10.327 -15.029 1.00 94.94 104 LYS A CA 1
ATOM 837 C C . LYS A 1 104 ? 5.850 9.545 -13.879 1.00 94.94 104 LYS A C 1
ATOM 839 O O . LYS A 1 104 ? 5.139 8.845 -13.151 1.00 94.94 104 LYS A O 1
ATOM 844 N N . ARG A 1 105 ? 7.160 9.680 -13.678 1.00 93.62 105 ARG A N 1
ATOM 845 C CA . ARG A 1 105 ? 7.831 9.129 -12.492 1.00 93.62 105 ARG A CA 1
ATOM 846 C C . ARG A 1 105 ? 7.555 10.026 -11.290 1.00 93.62 105 ARG A C 1
ATOM 848 O O . ARG A 1 105 ? 7.772 11.234 -11.363 1.00 93.62 105 ARG A O 1
ATOM 855 N N . LEU A 1 106 ? 7.114 9.437 -10.185 1.00 93.12 106 LEU A N 1
ATOM 856 C CA . LEU A 1 106 ? 6.945 10.144 -8.921 1.00 93.12 106 LEU A CA 1
ATOM 857 C C . LEU A 1 106 ? 8.301 10.231 -8.203 1.00 93.12 106 LEU A C 1
ATOM 859 O O . LEU A 1 106 ? 8.939 9.193 -7.997 1.00 93.12 106 LEU A O 1
ATOM 863 N N . PRO A 1 107 ? 8.761 11.433 -7.813 1.00 90.56 107 PRO A N 1
ATOM 864 C CA . PRO A 1 107 ? 10.015 11.609 -7.093 1.00 90.56 107 PRO A CA 1
ATOM 865 C C . PRO A 1 107 ? 9.791 11.312 -5.605 1.00 90.56 107 PRO A C 1
ATOM 867 O O . PRO A 1 107 ? 9.813 12.204 -4.765 1.00 90.56 107 PRO A O 1
ATOM 870 N N . ILE A 1 108 ? 9.491 10.058 -5.279 1.00 91.50 108 ILE A N 1
ATOM 871 C CA . ILE A 1 108 ? 9.184 9.624 -3.914 1.00 91.50 108 ILE A CA 1
ATOM 872 C C . ILE A 1 108 ? 10.020 8.407 -3.533 1.00 91.50 108 ILE A C 1
ATOM 874 O O . ILE A 1 108 ? 10.467 7.639 -4.385 1.00 91.50 108 ILE A O 1
ATOM 878 N N . HIS A 1 109 ? 10.170 8.201 -2.234 1.00 90.19 109 HIS A N 1
ATOM 879 C CA . HIS A 1 109 ? 10.712 6.989 -1.648 1.00 90.19 109 HIS A CA 1
ATOM 880 C C . HIS A 1 109 ? 9.728 6.464 -0.607 1.00 90.19 109 HIS A C 1
ATOM 882 O O . HIS A 1 109 ? 9.343 7.196 0.299 1.00 90.19 109 HIS A O 1
ATOM 888 N N . VAL A 1 110 ? 9.310 5.205 -0.725 1.00 91.75 110 VAL A N 1
ATOM 889 C CA . VAL A 1 110 ? 8.499 4.569 0.318 1.00 91.75 110 VAL A CA 1
ATOM 890 C C . VAL A 1 110 ? 9.385 4.289 1.522 1.00 91.75 110 VAL A C 1
ATOM 892 O O . VAL A 1 110 ? 10.443 3.689 1.370 1.00 91.75 110 VAL A O 1
ATOM 895 N N . LYS A 1 111 ? 8.944 4.703 2.710 1.00 91.00 111 LYS A N 1
ATOM 896 C CA . LYS A 1 111 ? 9.607 4.376 3.969 1.00 91.00 111 LYS A CA 1
ATOM 897 C C . LYS A 1 111 ? 8.807 3.318 4.712 1.00 91.00 111 LYS A C 1
ATOM 899 O O . LYS A 1 111 ? 7.616 3.491 4.988 1.00 91.00 111 LYS A O 1
ATOM 904 N N . TYR A 1 112 ? 9.508 2.271 5.117 1.00 90.12 112 TYR A N 1
ATOM 905 C CA . TYR A 1 112 ? 8.983 1.258 6.012 1.00 90.12 112 TYR A CA 1
ATOM 906 C C . TYR A 1 112 ? 9.420 1.482 7.471 1.00 90.12 112 TYR A C 1
ATOM 908 O O . TYR A 1 112 ? 10.423 2.158 7.727 1.00 90.12 112 TYR A O 1
ATOM 916 N N . PRO A 1 113 ? 8.688 0.903 8.439 1.00 89.06 113 PRO A N 1
ATOM 917 C CA . PRO A 1 113 ? 9.045 0.928 9.852 1.00 89.06 113 PRO A CA 1
ATOM 918 C C . PRO A 1 113 ? 10.492 0.499 10.152 1.00 89.06 113 PRO A C 1
ATOM 920 O O . PRO A 1 113 ? 10.960 -0.555 9.717 1.00 89.06 113 PRO A O 1
ATOM 923 N N . THR A 1 114 ? 11.190 1.255 11.000 1.00 85.62 114 THR A N 1
ATOM 924 C CA . THR A 1 114 ? 12.607 1.025 11.356 1.00 85.62 114 THR A CA 1
ATOM 925 C C . THR A 1 114 ? 12.786 0.610 12.811 1.00 85.62 114 THR A C 1
ATOM 927 O O . THR A 1 114 ? 11.860 0.716 13.594 1.00 85.62 114 THR A O 1
ATOM 930 N N . GLY A 1 115 ? 14.000 0.221 13.236 1.00 78.38 115 GLY A N 1
ATOM 931 C CA . GLY A 1 115 ? 14.389 -0.036 14.643 1.00 78.38 115 GLY A CA 1
ATOM 932 C C . GLY A 1 115 ? 13.773 0.874 15.708 1.00 78.38 115 GLY A C 1
ATOM 933 O O . GLY A 1 115 ? 13.459 0.390 16.794 1.00 78.38 115 GLY A O 1
ATOM 934 N N . ALA A 1 116 ? 13.560 2.146 15.385 1.00 81.69 116 ALA A N 1
ATOM 935 C CA . ALA A 1 116 ? 13.089 3.159 16.317 1.00 81.69 116 ALA A CA 1
ATOM 936 C C . ALA A 1 116 ? 11.609 3.544 16.136 1.00 81.69 116 ALA A C 1
ATOM 938 O O . ALA A 1 116 ? 11.018 4.057 17.081 1.00 81.69 116 ALA A O 1
ATOM 939 N N . ASP A 1 117 ? 10.986 3.282 14.979 1.00 85.00 117 ASP A N 1
ATOM 940 C CA . ASP A 1 117 ? 9.657 3.811 14.638 1.00 85.00 117 ASP A CA 1
ATOM 941 C C . ASP A 1 117 ? 8.741 2.794 13.934 1.00 85.00 117 ASP A C 1
ATOM 943 O O . ASP A 1 117 ? 9.165 1.903 13.199 1.00 85.00 117 ASP A O 1
ATOM 947 N N . THR A 1 118 ? 7.443 2.855 14.226 1.00 87.25 118 THR A N 1
ATOM 948 C CA . THR A 1 118 ? 6.413 2.043 13.544 1.00 87.25 118 THR A CA 1
ATOM 949 C C . THR A 1 118 ? 5.764 2.782 12.379 1.00 87.25 118 THR A C 1
ATOM 951 O O . THR A 1 118 ? 4.853 2.245 11.757 1.00 87.25 118 THR A O 1
ATOM 954 N N . TRP A 1 119 ? 6.213 4.006 12.102 1.00 91.81 119 TRP A N 1
ATOM 955 C CA . TRP A 1 119 ? 5.680 4.845 11.040 1.00 91.81 119 TRP A CA 1
ATOM 956 C C . TRP A 1 119 ? 6.029 4.268 9.665 1.00 91.81 119 TRP A C 1
ATOM 958 O O . TRP A 1 119 ? 7.158 3.832 9.431 1.00 91.81 119 TRP A O 1
ATOM 968 N N . TYR A 1 120 ? 5.053 4.292 8.765 1.00 93.56 120 TYR A N 1
ATOM 969 C CA . TYR A 1 120 ? 5.213 4.018 7.342 1.00 93.56 120 TYR A CA 1
ATOM 970 C C . TYR A 1 120 ? 4.678 5.214 6.555 1.00 93.56 120 TYR A C 1
ATOM 97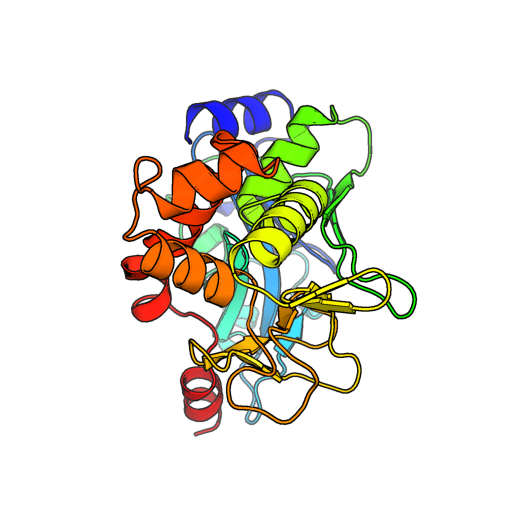2 O O . TYR A 1 120 ? 3.831 5.951 7.060 1.00 93.56 120 TYR A O 1
ATOM 980 N N . GLY A 1 121 ? 5.138 5.378 5.322 1.00 94.31 121 GLY A N 1
ATOM 981 C CA . GLY A 1 121 ? 4.670 6.458 4.461 1.00 94.31 121 GLY A CA 1
ATOM 982 C C . GLY A 1 121 ? 5.585 6.659 3.269 1.00 94.31 121 GLY A C 1
ATOM 983 O O . GLY A 1 121 ? 6.299 5.736 2.858 1.00 94.31 121 GLY A O 1
ATOM 984 N N . ILE A 1 122 ? 5.586 7.866 2.721 1.00 93.44 122 ILE A N 1
ATOM 985 C CA . ILE A 1 122 ? 6.492 8.255 1.641 1.00 93.44 122 ILE A CA 1
ATOM 986 C C . ILE A 1 122 ? 7.302 9.495 2.019 1.00 93.44 122 ILE A C 1
ATOM 988 O O . ILE A 1 122 ? 6.824 10.416 2.673 1.00 93.44 122 ILE A O 1
ATOM 992 N N . PHE A 1 123 ? 8.549 9.532 1.567 1.00 89.31 123 PHE A N 1
ATOM 993 C CA . PHE A 1 123 ? 9.361 10.736 1.524 1.00 89.31 123 PHE A CA 1
ATOM 994 C C . PHE A 1 123 ? 9.361 11.290 0.109 1.00 89.31 123 PHE A C 1
ATOM 996 O O . PHE A 1 123 ? 9.701 10.579 -0.836 1.00 89.31 123 PHE A O 1
ATOM 1003 N N . GLN A 1 124 ? 9.024 12.566 -0.038 1.00 86.44 124 GLN A N 1
ATOM 1004 C CA . GLN A 1 124 ? 9.170 13.261 -1.309 1.00 86.44 124 GLN A CA 1
ATOM 1005 C C . GLN A 1 124 ? 10.618 13.706 -1.529 1.00 86.44 124 GLN A C 1
ATOM 1007 O O . GLN A 1 124 ? 11.313 14.135 -0.607 1.00 86.44 124 GLN A O 1
ATOM 1012 N N . GLN A 1 125 ? 11.057 13.636 -2.776 1.00 79.88 125 GLN A N 1
ATOM 1013 C CA . GLN A 1 125 ? 12.261 14.281 -3.268 1.00 79.88 125 GLN A CA 1
ATOM 1014 C C . GLN A 1 125 ? 11.821 15.538 -4.030 1.00 79.88 125 GLN A C 1
ATOM 1016 O O . GLN A 1 125 ? 11.228 15.448 -5.101 1.00 79.88 125 GLN A O 1
ATOM 1021 N N . GLY A 1 126 ? 12.093 16.715 -3.464 1.00 76.31 126 GLY A N 1
ATOM 1022 C CA . GLY A 1 126 ? 11.691 18.003 -4.039 1.00 76.31 126 GLY A CA 1
ATOM 1023 C C . GLY A 1 126 ? 10.401 18.576 -3.445 1.00 76.31 126 GLY A C 1
ATOM 1024 O O . GLY A 1 126 ? 9.989 18.212 -2.343 1.00 76.31 126 GLY A O 1
ATOM 1025 N N . GLU A 1 127 ? 9.797 19.521 -4.164 1.00 79.88 127 GLU A N 1
ATOM 1026 C CA . GLU A 1 127 ? 8.590 20.229 -3.732 1.00 79.88 127 GLU A CA 1
ATOM 1027 C C . GLU A 1 127 ? 7.333 19.507 -4.230 1.00 79.88 127 GLU A C 1
ATOM 1029 O O . GLU A 1 127 ? 7.064 19.430 -5.428 1.00 79.88 127 GLU A O 1
ATOM 1034 N N . MET A 1 128 ? 6.557 18.975 -3.291 1.00 87.00 128 MET A N 1
ATOM 1035 C CA . MET A 1 128 ? 5.217 18.445 -3.510 1.00 87.00 128 MET A CA 1
ATOM 1036 C C . MET A 1 128 ? 4.347 18.874 -2.323 1.00 87.00 128 MET A C 1
ATOM 1038 O O . MET A 1 128 ? 4.833 18.976 -1.195 1.00 87.00 128 MET A O 1
ATOM 1042 N N . ALA A 1 129 ? 3.086 19.216 -2.597 1.00 88.19 129 ALA A N 1
ATOM 1043 C CA . ALA A 1 129 ? 2.147 19.650 -1.566 1.00 88.19 129 ALA A CA 1
ATOM 1044 C C . ALA A 1 129 ? 1.787 18.481 -0.634 1.00 88.19 129 ALA A C 1
ATOM 1046 O O . ALA A 1 129 ? 1.644 17.347 -1.102 1.00 88.19 129 ALA A O 1
ATOM 1047 N N . GLU A 1 130 ? 1.596 18.756 0.660 1.00 89.19 130 GLU A N 1
ATOM 1048 C CA . GLU A 1 130 ? 1.276 17.739 1.678 1.00 89.19 130 GLU A CA 1
ATOM 1049 C C . GLU A 1 130 ? 0.022 16.939 1.297 1.00 89.19 130 GLU A C 1
ATOM 1051 O O . GLU A 1 130 ? -0.005 15.716 1.410 1.00 89.19 130 GLU A O 1
ATOM 1056 N N . GLU A 1 131 ? -0.987 17.591 0.720 1.00 90.81 131 GLU A N 1
ATOM 1057 C CA . GLU A 1 131 ? -2.218 16.935 0.278 1.00 90.81 131 GLU A CA 1
ATOM 1058 C C . GLU A 1 131 ? -1.974 15.942 -0.866 1.00 90.81 131 GLU A C 1
ATOM 1060 O O . GLU A 1 131 ? -2.666 14.926 -0.970 1.00 90.81 131 GLU A O 1
ATOM 1065 N N . THR A 1 132 ? -0.985 16.219 -1.723 1.00 91.81 132 THR A N 1
ATOM 1066 C CA . THR A 1 132 ? -0.584 15.314 -2.811 1.00 91.81 132 THR A CA 1
ATOM 1067 C C . THR A 1 132 ? 0.165 14.110 -2.250 1.00 91.81 132 THR A C 1
ATOM 1069 O O . THR A 1 132 ? -0.097 12.984 -2.671 1.00 91.81 132 THR A O 1
ATOM 1072 N N . VAL A 1 133 ? 1.040 14.329 -1.264 1.00 93.44 133 VAL A N 1
ATOM 1073 C CA . VAL A 1 133 ? 1.735 13.258 -0.536 1.00 93.44 133 VAL A CA 1
ATOM 1074 C C . VAL A 1 133 ? 0.724 12.328 0.125 1.00 93.44 133 VAL A C 1
ATOM 1076 O O . VAL A 1 133 ? 0.718 11.132 -0.163 1.00 93.44 133 VAL A O 1
ATOM 1079 N N . ASP A 1 134 ? -0.195 12.883 0.914 1.00 94.31 134 ASP A N 1
ATOM 1080 C CA . ASP A 1 134 ? -1.269 12.135 1.567 1.00 94.31 134 ASP A CA 1
ATOM 1081 C C . ASP A 1 134 ? -2.130 11.374 0.543 1.00 94.31 134 ASP A C 1
ATOM 1083 O O . ASP A 1 134 ? -2.538 10.232 0.770 1.00 94.31 134 ASP A O 1
ATOM 1087 N N . ALA A 1 135 ? -2.432 11.984 -0.608 1.00 94.25 135 ALA A N 1
ATOM 1088 C CA . ALA A 1 135 ? -3.185 11.325 -1.670 1.00 94.25 135 ALA A CA 1
ATOM 1089 C C . ALA A 1 135 ? -2.428 10.122 -2.257 1.00 94.25 135 ALA A C 1
ATOM 1091 O O . ALA A 1 135 ? -3.040 9.070 -2.455 1.00 94.25 135 ALA A O 1
ATOM 1092 N N . ILE A 1 136 ? -1.118 10.245 -2.488 1.00 95.12 136 ILE A N 1
ATOM 1093 C CA . ILE A 1 136 ? -0.261 9.144 -2.948 1.00 95.12 136 ILE A CA 1
ATOM 1094 C C . ILE A 1 136 ? -0.181 8.044 -1.883 1.00 95.12 136 ILE A C 1
ATOM 1096 O O . ILE A 1 136 ? -0.370 6.871 -2.210 1.00 95.12 136 ILE A O 1
ATOM 1100 N N . GLU A 1 137 ? 0.035 8.395 -0.614 1.00 95.31 137 GLU A N 1
ATOM 1101 C CA . GLU A 1 137 ? 0.065 7.424 0.486 1.00 95.31 137 GLU A CA 1
ATOM 1102 C C . GLU A 1 137 ? -1.231 6.618 0.557 1.00 95.31 137 GLU A C 1
ATOM 1104 O O . GLU A 1 137 ? -1.189 5.391 0.648 1.00 95.31 137 GLU A O 1
ATOM 1109 N N . ARG A 1 138 ? -2.389 7.272 0.422 1.00 94.50 138 ARG A N 1
ATOM 1110 C CA . ARG A 1 138 ? -3.693 6.594 0.373 1.00 94.50 138 ARG A CA 1
ATOM 1111 C C . ARG A 1 138 ? -3.838 5.681 -0.846 1.00 94.50 138 ARG A C 1
ATOM 1113 O O . ARG A 1 138 ? -4.541 4.681 -0.755 1.00 94.50 138 ARG A O 1
ATOM 1120 N N . GLN A 1 139 ? -3.190 5.965 -1.979 1.00 92.81 139 GLN A N 1
ATOM 1121 C CA . GLN A 1 139 ? -3.182 5.035 -3.120 1.00 92.81 139 GLN A CA 1
ATOM 1122 C C . GLN A 1 139 ? -2.317 3.794 -2.849 1.00 92.81 139 GLN A C 1
ATOM 1124 O O . GLN A 1 139 ? -2.709 2.680 -3.199 1.00 92.81 139 GLN A O 1
ATOM 1129 N N . ILE A 1 140 ? -1.172 3.972 -2.193 1.00 93.81 140 ILE A N 1
ATOM 1130 C CA . ILE A 1 140 ? -0.190 2.908 -1.943 1.00 93.81 140 ILE A CA 1
ATOM 1131 C C . ILE A 1 140 ? -0.603 2.024 -0.758 1.00 93.81 140 ILE A C 1
ATOM 1133 O O . ILE A 1 140 ? -0.574 0.797 -0.844 1.00 93.81 140 ILE A O 1
ATOM 1137 N N . PHE A 1 141 ? -1.005 2.639 0.350 1.00 94.38 141 PHE A N 1
ATOM 1138 C CA . PHE A 1 141 ? -1.279 1.969 1.621 1.00 94.38 141 PHE A CA 1
ATOM 1139 C C . PHE A 1 141 ? -2.766 1.875 1.955 1.00 94.38 141 PHE A C 1
ATOM 1141 O O . PHE A 1 141 ? -3.126 1.149 2.869 1.00 94.38 141 PHE A O 1
ATOM 1148 N N . GLY A 1 142 ? -3.639 2.573 1.230 1.00 93.88 142 GLY A N 1
ATOM 1149 C CA . GLY A 1 142 ? -5.078 2.654 1.503 1.00 93.88 142 GLY A CA 1
ATOM 1150 C C . GLY A 1 142 ? -5.447 3.789 2.451 1.00 93.88 142 GLY A C 1
ATOM 1151 O O . GLY A 1 142 ? -6.378 4.548 2.183 1.00 93.88 142 GLY A O 1
ATOM 1152 N N . VAL A 1 143 ? -4.660 3.968 3.510 1.00 95.50 143 VAL A N 1
ATOM 1153 C CA . VAL A 1 143 ? -4.741 5.102 4.443 1.00 95.50 143 VAL A CA 1
ATOM 1154 C C . VAL A 1 143 ? -3.342 5.523 4.893 1.00 95.50 143 VAL A C 1
ATOM 1156 O O . VAL A 1 143 ? -2.425 4.693 4.937 1.00 95.50 143 VAL A O 1
ATOM 1159 N N . THR A 1 144 ? -3.177 6.794 5.260 1.00 96.31 144 THR A N 1
ATOM 1160 C CA . THR A 1 144 ? -1.916 7.281 5.844 1.00 96.31 144 THR A CA 1
ATOM 1161 C C . THR A 1 144 ? -1.681 6.653 7.221 1.00 96.31 144 THR A C 1
ATOM 1163 O O . THR A 1 144 ? -2.616 6.178 7.877 1.00 96.31 144 THR A O 1
ATOM 1166 N N . ALA A 1 145 ? -0.436 6.662 7.705 1.00 94.94 145 ALA A N 1
ATOM 1167 C CA . ALA A 1 145 ? -0.132 6.133 9.038 1.00 94.94 145 ALA A CA 1
ATOM 1168 C C . ALA A 1 145 ? -0.909 6.868 10.146 1.00 94.94 145 ALA A C 1
ATOM 1170 O O . ALA A 1 145 ? -1.418 6.230 11.068 1.00 94.94 145 ALA A O 1
ATOM 1171 N N . ARG A 1 146 ? -1.073 8.193 10.022 1.00 94.62 146 ARG A N 1
ATOM 1172 C CA . ARG A 1 146 ? -1.854 9.018 10.959 1.00 94.62 146 ARG A CA 1
ATOM 1173 C C . ARG A 1 146 ? -3.333 8.630 10.957 1.00 94.62 146 ARG A C 1
ATOM 1175 O O . ARG A 1 146 ? -3.927 8.461 12.020 1.00 94.62 146 ARG A O 1
ATOM 1182 N N . GLU A 1 147 ? -3.920 8.473 9.772 1.00 96.44 147 GLU A N 1
ATOM 1183 C CA . GLU A 1 147 ? -5.314 8.045 9.616 1.00 96.44 147 GLU A CA 1
ATOM 1184 C C . GLU A 1 147 ? -5.541 6.664 10.236 1.00 96.44 147 GLU A C 1
ATOM 1186 O O . GLU A 1 147 ? -6.500 6.469 10.987 1.00 96.44 147 GLU A O 1
ATOM 1191 N N . LEU A 1 148 ? -4.626 5.721 9.986 1.00 96.38 148 LEU A N 1
ATOM 1192 C CA . LEU A 1 148 ? -4.698 4.389 10.573 1.00 96.38 148 LEU A CA 1
ATOM 1193 C C . LEU A 1 148 ? -4.571 4.438 12.098 1.00 96.38 148 LEU A C 1
ATOM 1195 O O . LEU A 1 148 ? -5.363 3.812 12.792 1.00 96.38 148 LEU A O 1
ATOM 1199 N N . GLU A 1 149 ? -3.616 5.180 12.653 1.00 93.69 149 GLU A N 1
ATOM 1200 C CA . GLU A 1 149 ? -3.448 5.280 14.107 1.00 93.69 149 GLU A CA 1
ATOM 1201 C C . GLU A 1 149 ? -4.675 5.875 14.809 1.00 93.69 149 GLU A C 1
ATOM 1203 O O . GLU A 1 149 ? -5.077 5.371 15.867 1.00 93.69 149 GLU A O 1
ATOM 1208 N N . ASN A 1 150 ? -5.297 6.894 14.211 1.00 93.94 150 ASN A N 1
ATOM 1209 C CA . ASN A 1 150 ? -6.548 7.478 14.696 1.00 93.94 150 ASN A CA 1
ATOM 1210 C C . ASN A 1 150 ? -7.704 6.477 14.603 1.00 93.94 150 ASN A C 1
ATOM 1212 O O . ASN A 1 150 ? -8.464 6.314 15.563 1.00 93.94 150 ASN A O 1
ATOM 1216 N N . PHE A 1 151 ? -7.803 5.746 13.490 1.00 95.69 151 PHE A N 1
ATOM 1217 C CA . PHE A 1 151 ? -8.782 4.675 13.338 1.00 95.69 151 PHE A CA 1
ATOM 1218 C C . PHE A 1 151 ? -8.611 3.600 14.419 1.00 95.69 151 PHE A C 1
ATOM 1220 O O . PHE A 1 151 ? -9.577 3.238 15.090 1.00 95.69 151 PHE A O 1
ATOM 1227 N N . LEU A 1 152 ? -7.384 3.120 14.642 1.00 94.25 152 LEU A N 1
ATOM 1228 C CA . LEU A 1 152 ? -7.088 2.089 15.641 1.00 94.25 152 LEU A CA 1
ATOM 1229 C C . LEU A 1 152 ? -7.352 2.574 17.068 1.00 94.25 152 LEU A C 1
ATOM 1231 O O . LEU A 1 152 ? -7.758 1.782 17.917 1.00 94.25 152 LEU A O 1
ATOM 1235 N N . LEU A 1 153 ? -7.178 3.870 17.339 1.00 92.81 153 LEU A N 1
ATOM 1236 C CA . LEU A 1 153 ? -7.578 4.479 18.605 1.00 92.81 153 LEU A CA 1
ATOM 1237 C C . LEU A 1 153 ? -9.090 4.409 18.821 1.00 92.81 153 LEU A C 1
ATOM 1239 O O . LEU A 1 153 ? -9.533 3.955 19.877 1.00 92.81 153 LEU A O 1
ATOM 1243 N N . GLY A 1 154 ? -9.873 4.844 17.833 1.00 93.25 154 GLY A N 1
ATOM 1244 C CA . GLY A 1 154 ? -11.331 4.767 17.893 1.00 93.25 154 GLY A CA 1
ATOM 1245 C C . GLY A 1 154 ? -11.817 3.322 17.996 1.00 93.25 154 GLY A C 1
ATOM 1246 O O . GLY A 1 154 ? -12.655 3.012 18.840 1.00 93.25 154 GLY A O 1
ATOM 1247 N N . TYR A 1 155 ? -11.216 2.416 17.223 1.00 93.56 155 TYR A N 1
ATOM 1248 C CA . TYR A 1 155 ? -11.484 0.985 17.307 1.00 93.56 155 TYR A CA 1
ATOM 1249 C C . TYR A 1 155 ? -11.225 0.449 18.714 1.00 93.56 155 TYR A C 1
ATOM 1251 O O . TYR A 1 155 ? -12.086 -0.222 19.280 1.00 93.56 155 TYR A O 1
ATOM 1259 N N . ALA A 1 156 ? -10.058 0.735 19.294 1.00 91.56 156 ALA A N 1
ATOM 1260 C CA . ALA A 1 156 ? -9.680 0.196 20.594 1.00 91.56 156 ALA A CA 1
ATOM 1261 C C . ALA A 1 156 ? -10.643 0.638 21.703 1.00 91.56 156 ALA A C 1
ATOM 1263 O O . ALA A 1 156 ? -10.986 -0.168 22.561 1.00 91.56 156 ALA A O 1
ATOM 1264 N N . LYS A 1 157 ? -11.134 1.883 21.647 1.00 91.12 157 LYS A N 1
ATOM 1265 C CA . LYS A 1 157 ? -12.134 2.410 22.591 1.00 91.12 157 LYS A CA 1
ATOM 1266 C C . LYS A 1 157 ? -13.489 1.705 22.502 1.00 91.12 157 LYS A C 1
ATOM 1268 O O . LYS A 1 157 ? -14.190 1.630 23.505 1.00 91.12 157 LYS A O 1
ATOM 1273 N N . VAL A 1 158 ? -13.873 1.233 21.315 1.00 90.88 158 VAL A N 1
ATOM 1274 C CA . VAL A 1 158 ? -15.198 0.636 21.076 1.00 90.88 158 VAL A CA 1
ATOM 1275 C C . VAL A 1 158 ? -15.173 -0.889 21.203 1.00 90.88 158 VAL A C 1
ATOM 1277 O O . VAL A 1 158 ? -16.069 -1.468 21.811 1.00 90.88 158 VAL A O 1
ATOM 1280 N N . PHE A 1 159 ? -14.168 -1.540 20.617 1.00 88.12 159 PHE A N 1
ATOM 1281 C CA . PHE A 1 159 ? -14.126 -2.994 20.416 1.00 88.12 159 PHE A CA 1
ATOM 1282 C C . PHE A 1 159 ? -12.869 -3.666 20.972 1.00 88.12 159 PHE A C 1
ATOM 1284 O O . PHE A 1 159 ? -12.818 -4.894 21.047 1.00 88.12 159 PHE A O 1
ATOM 1291 N N . GLY A 1 160 ? -11.825 -2.895 21.273 1.00 81.38 160 GLY A N 1
ATOM 1292 C CA . GLY A 1 160 ? -10.508 -3.427 21.601 1.00 81.38 160 GLY A CA 1
ATOM 1293 C C . GLY A 1 160 ? -10.147 -3.322 23.076 1.00 81.38 160 GLY A C 1
ATOM 1294 O O . GLY A 1 160 ? -10.987 -3.132 23.952 1.00 81.38 160 GLY A O 1
ATOM 1295 N N . ILE A 1 161 ? -8.849 -3.465 23.337 1.00 80.19 161 ILE A N 1
ATOM 1296 C CA . ILE A 1 161 ? -8.273 -3.172 24.649 1.00 80.19 161 ILE A CA 1
ATOM 1297 C C . ILE A 1 161 ? -7.759 -1.744 24.589 1.00 80.19 161 ILE A C 1
ATOM 1299 O O . ILE A 1 161 ? -6.930 -1.420 23.735 1.00 80.19 161 ILE A O 1
ATOM 1303 N N . TYR A 1 162 ? -8.234 -0.909 25.505 1.00 81.38 162 TYR A N 1
ATOM 1304 C CA . TYR A 1 162 ? -7.807 0.474 25.608 1.00 81.38 162 TYR A CA 1
ATOM 1305 C C . TYR A 1 162 ? -7.616 0.876 27.068 1.00 81.38 162 TYR A C 1
ATOM 1307 O O . TYR A 1 162 ? -8.574 0.927 27.837 1.00 81.38 162 TYR A O 1
ATOM 1315 N N . HIS A 1 163 ? -6.373 1.171 27.435 1.00 79.56 163 HIS A N 1
ATOM 1316 C CA . HIS A 1 163 ? -6.012 1.865 28.667 1.00 79.56 163 HIS A CA 1
ATOM 1317 C C . HIS A 1 163 ? -4.646 2.548 28.497 1.00 79.56 163 HIS A C 1
ATOM 1319 O O . HIS A 1 163 ? -3.992 2.394 27.466 1.00 79.56 163 HIS A O 1
ATOM 1325 N N . ASP A 1 164 ? -4.183 3.264 29.520 1.00 75.12 164 ASP A N 1
ATOM 1326 C CA . ASP A 1 164 ? -3.017 4.161 29.428 1.00 75.12 164 ASP A CA 1
ATOM 1327 C C . ASP A 1 164 ? -1.689 3.481 29.045 1.00 75.12 164 ASP A C 1
ATOM 1329 O O . ASP A 1 164 ? -0.761 4.150 28.598 1.00 75.12 164 ASP A O 1
ATOM 1333 N N . TYR A 1 165 ? -1.589 2.156 29.188 1.00 74.31 165 TYR A N 1
ATOM 1334 C CA . TYR A 1 165 ? -0.363 1.397 28.906 1.00 74.31 165 TYR A CA 1
ATOM 1335 C C . TYR A 1 165 ? -0.457 0.539 27.643 1.00 74.31 165 TYR A C 1
ATOM 1337 O O . TYR A 1 165 ? 0.560 0.298 26.992 1.00 74.31 165 TYR A O 1
ATOM 1345 N N . PHE A 1 166 ? -1.658 0.074 27.284 1.00 78.50 166 PHE A N 1
ATOM 1346 C CA . PHE A 1 166 ? -1.854 -0.791 26.127 1.00 78.50 166 PHE A CA 1
ATOM 1347 C C . PHE A 1 166 ? -3.070 -0.380 25.308 1.00 78.50 166 PHE A C 1
ATOM 1349 O O . PHE A 1 166 ? -4.157 -0.103 25.817 1.00 78.50 166 PHE A O 1
ATOM 1356 N N . ARG A 1 167 ? -2.866 -0.423 23.992 1.00 84.19 167 ARG A N 1
ATOM 1357 C CA . ARG A 1 167 ? -3.894 -0.238 22.979 1.00 84.19 167 ARG A CA 1
ATOM 1358 C C . ARG A 1 167 ? -3.799 -1.384 21.986 1.00 84.19 167 ARG A C 1
ATOM 1360 O O . ARG A 1 167 ? -2.740 -1.568 21.384 1.00 84.19 167 ARG A O 1
ATOM 1367 N N . TYR A 1 168 ? -4.897 -2.107 21.801 1.00 86.88 168 TYR A N 1
ATOM 1368 C CA . TYR A 1 168 ? -5.020 -3.132 20.773 1.00 86.88 168 TYR A CA 1
ATOM 1369 C C . TYR A 1 168 ? -6.325 -2.973 19.985 1.00 86.88 168 TYR A C 1
ATOM 1371 O O . TYR A 1 168 ? -7.373 -2.750 20.597 1.00 86.88 168 TYR A O 1
ATOM 1379 N N . PRO A 1 169 ? -6.291 -3.135 18.651 1.00 90.25 169 PRO A N 1
ATOM 1380 C CA . PRO A 1 169 ? -5.119 -3.418 17.828 1.00 90.25 169 PRO A CA 1
ATOM 1381 C C . PRO A 1 169 ? -4.140 -2.235 17.741 1.00 90.25 169 PRO A C 1
ATOM 1383 O O . PRO A 1 169 ? -4.519 -1.080 17.931 1.00 90.25 169 PRO A O 1
ATOM 1386 N N . ARG A 1 170 ? -2.865 -2.523 17.459 1.00 88.56 170 ARG A N 1
ATOM 1387 C CA . ARG A 1 170 ? -1.833 -1.498 17.223 1.00 88.56 170 ARG A CA 1
ATOM 1388 C C . ARG A 1 170 ? -0.969 -1.822 16.016 1.00 88.56 170 ARG A C 1
ATOM 1390 O O . ARG A 1 170 ? -0.684 -2.989 15.752 1.00 88.56 170 ARG A O 1
ATOM 1397 N N . LEU A 1 171 ? -0.518 -0.765 15.347 1.00 90.31 171 LEU A N 1
ATOM 1398 C CA . LEU A 1 171 ? 0.502 -0.819 14.309 1.00 90.31 171 LEU A CA 1
ATOM 1399 C C . LEU A 1 171 ? 1.852 -1.234 14.911 1.00 90.31 171 LEU A C 1
ATOM 1401 O O . LEU A 1 171 ? 2.246 -0.764 15.981 1.00 90.31 171 LEU A O 1
ATOM 1405 N N . THR A 1 172 ? 2.555 -2.135 14.239 1.00 87.94 172 THR A N 1
ATOM 1406 C CA . THR A 1 172 ? 3.885 -2.602 14.624 1.00 87.94 172 THR A CA 1
ATOM 1407 C C . THR A 1 172 ? 4.655 -3.142 13.413 1.00 87.94 172 THR A C 1
ATOM 1409 O O . THR A 1 172 ? 4.235 -2.986 12.267 1.00 87.94 172 THR A O 1
ATOM 1412 N N . ARG A 1 173 ? 5.818 -3.744 13.672 1.00 83.94 173 ARG A N 1
ATOM 1413 C CA . ARG A 1 173 ? 6.736 -4.314 12.680 1.00 83.94 173 ARG A CA 1
ATOM 1414 C C . ARG A 1 173 ? 7.445 -5.538 13.247 1.00 83.94 173 ARG A C 1
ATOM 1416 O O . ARG A 1 173 ? 7.535 -5.717 14.463 1.00 83.94 173 ARG A O 1
ATOM 1423 N N . TYR A 1 174 ? 7.987 -6.375 12.371 1.00 73.81 174 TYR A N 1
ATOM 1424 C CA . TYR A 1 174 ? 8.743 -7.560 12.757 1.00 73.81 174 TYR A CA 1
ATOM 1425 C C . TYR A 1 174 ? 10.128 -7.443 12.141 1.00 73.81 174 TYR A C 1
ATOM 1427 O O . TYR A 1 174 ? 10.280 -7.198 10.948 1.00 73.81 174 TYR A O 1
ATOM 1435 N N . GLN A 1 175 ? 11.150 -7.530 12.991 1.00 71.88 175 GLN A N 1
ATOM 1436 C CA . GLN A 1 175 ? 12.522 -7.194 12.605 1.00 71.88 175 GLN A CA 1
ATOM 1437 C C . GLN A 1 175 ? 13.441 -8.399 12.469 1.00 71.88 175 GLN A C 1
ATOM 1439 O O . GLN A 1 175 ? 14.574 -8.232 12.021 1.00 71.88 175 GLN A O 1
ATOM 1444 N N . ARG A 1 176 ? 12.993 -9.588 12.884 1.00 71.94 176 ARG A N 1
ATOM 1445 C CA . ARG A 1 176 ? 13.835 -10.792 12.907 1.00 71.94 176 ARG A CA 1
ATOM 1446 C C . ARG A 1 176 ? 13.778 -11.592 11.605 1.00 71.94 176 ARG A C 1
ATOM 1448 O O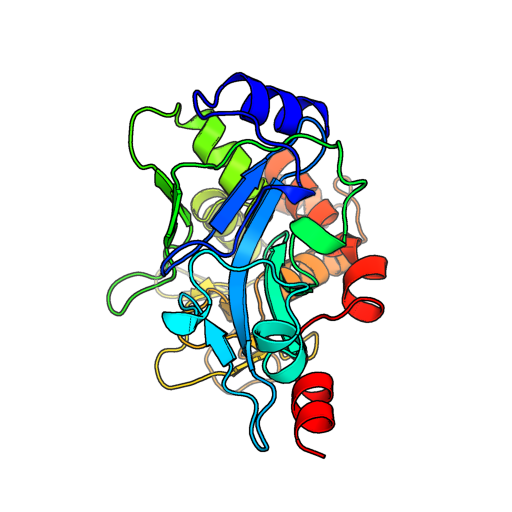 . ARG A 1 176 ? 14.713 -12.332 11.340 1.00 71.94 176 ARG A O 1
ATOM 1455 N N . GLY A 1 177 ? 12.735 -11.422 10.798 1.00 76.31 177 GLY A N 1
ATOM 1456 C CA . GLY A 1 177 ? 12.572 -12.111 9.521 1.00 76.31 177 GLY A CA 1
ATOM 1457 C C . GLY A 1 177 ? 11.252 -11.747 8.860 1.00 76.31 177 GLY A C 1
ATOM 1458 O O . GLY A 1 177 ? 10.631 -10.758 9.242 1.00 76.31 177 GLY A O 1
ATOM 1459 N N . ASP A 1 178 ? 10.839 -12.563 7.902 1.00 81.88 178 ASP A N 1
ATOM 1460 C CA . ASP A 1 178 ? 9.518 -12.478 7.290 1.00 81.88 178 ASP A CA 1
ATOM 1461 C C . ASP A 1 178 ? 8.466 -13.179 8.151 1.00 81.88 178 ASP A C 1
ATOM 1463 O O . ASP A 1 178 ? 8.776 -14.041 8.979 1.00 81.88 178 ASP A O 1
ATOM 1467 N N . ASN A 1 179 ? 7.208 -12.809 7.947 1.00 83.81 179 ASN A N 1
ATOM 1468 C CA . ASN A 1 179 ? 6.055 -13.398 8.606 1.00 83.81 179 ASN A CA 1
ATOM 1469 C C . ASN A 1 179 ? 4.889 -13.549 7.617 1.00 83.81 179 ASN A C 1
ATOM 1471 O O . ASN A 1 179 ? 5.002 -13.206 6.439 1.00 83.81 179 ASN A O 1
ATOM 1475 N N . TYR A 1 180 ? 3.762 -14.069 8.090 1.00 85.62 180 TYR A N 1
ATOM 1476 C CA . TYR A 1 180 ? 2.547 -14.219 7.303 1.00 85.62 180 TYR A CA 1
ATOM 1477 C C . TYR A 1 180 ? 1.344 -13.716 8.087 1.00 85.62 180 TYR A C 1
ATOM 1479 O O . TYR A 1 180 ? 1.298 -13.795 9.310 1.00 85.62 180 TYR A O 1
ATOM 1487 N N . CYS A 1 181 ? 0.373 -13.173 7.364 1.00 86.94 181 CYS A N 1
ATOM 1488 C CA . CYS A 1 181 ? -0.868 -12.692 7.934 1.00 86.94 181 CYS A CA 1
ATOM 1489 C C . CYS A 1 181 ? -1.737 -13.865 8.392 1.00 86.94 181 CYS A C 1
ATOM 1491 O O . CYS A 1 181 ? -2.162 -14.670 7.560 1.00 86.94 181 CYS A O 1
ATOM 1493 N N . ASP A 1 182 ? -2.085 -13.897 9.676 1.00 85.56 182 ASP A N 1
ATOM 1494 C CA . ASP A 1 182 ? -2.937 -14.933 10.275 1.00 85.56 182 ASP A CA 1
ATOM 1495 C C . ASP A 1 182 ? -4.352 -14.960 9.654 1.00 85.56 182 ASP A C 1
ATOM 1497 O O . ASP A 1 182 ? -5.013 -15.995 9.644 1.00 85.56 182 ASP A O 1
ATOM 1501 N N . LEU A 1 183 ? -4.821 -13.837 9.086 1.00 84.81 183 LEU A N 1
ATOM 1502 C CA . LEU A 1 183 ? -6.164 -13.722 8.498 1.00 84.81 183 LEU A CA 1
ATOM 1503 C C . LEU A 1 183 ? -6.257 -14.102 7.020 1.00 84.81 183 LEU A C 1
ATOM 1505 O O . LEU A 1 183 ? -7.318 -14.520 6.559 1.00 84.81 183 LEU A O 1
ATOM 1509 N N . CYS A 1 184 ? -5.199 -13.876 6.243 1.00 81.88 184 CYS A N 1
ATOM 1510 C CA . CYS A 1 184 ? -5.264 -14.027 4.787 1.00 81.88 184 CYS A CA 1
ATOM 1511 C C . CYS A 1 184 ? -4.070 -14.755 4.167 1.00 81.88 184 CYS A C 1
ATOM 1513 O O . CYS A 1 184 ? -4.020 -14.879 2.948 1.00 81.88 184 CYS A O 1
ATOM 1515 N N . GLY A 1 185 ? -3.103 -15.212 4.966 1.00 81.75 185 GLY A N 1
ATOM 1516 C CA . GLY A 1 185 ? -1.925 -15.941 4.487 1.00 81.75 185 GLY A CA 1
ATOM 1517 C C . GLY A 1 185 ? -0.949 -15.108 3.651 1.00 81.75 185 GLY A C 1
ATOM 1518 O O . GLY A 1 185 ? 0.025 -15.656 3.134 1.00 81.75 185 GLY A O 1
ATOM 1519 N N . MET A 1 186 ? -1.193 -13.802 3.504 1.00 83.69 186 MET A N 1
ATOM 1520 C CA . MET A 1 186 ? -0.300 -12.888 2.795 1.00 83.69 186 MET A CA 1
ATOM 1521 C C . MET A 1 186 ? 1.048 -12.780 3.492 1.00 83.69 186 MET A C 1
ATOM 1523 O O . MET A 1 186 ? 1.114 -12.709 4.718 1.00 83.69 186 MET A O 1
ATOM 1527 N N . TRP A 1 187 ? 2.104 -12.713 2.698 1.00 84.00 187 TRP A N 1
ATOM 1528 C CA . TRP A 1 187 ? 3.448 -12.423 3.156 1.00 84.00 187 TRP A CA 1
ATOM 1529 C C . TRP A 1 187 ? 3.511 -11.037 3.807 1.00 84.00 187 TRP A C 1
ATOM 1531 O O . TRP A 1 187 ? 2.988 -10.052 3.283 1.00 84.00 187 TRP A O 1
ATOM 1541 N N . ILE A 1 188 ? 4.129 -10.988 4.982 1.00 86.62 188 ILE A N 1
ATOM 1542 C CA . ILE A 1 188 ? 4.466 -9.776 5.722 1.00 86.62 188 ILE A CA 1
ATOM 1543 C C . ILE A 1 188 ? 5.992 -9.744 5.782 1.00 86.62 188 ILE A C 1
ATOM 1545 O O . ILE A 1 188 ? 6.585 -10.435 6.615 1.00 86.62 188 ILE A O 1
ATOM 1549 N N . PRO A 1 189 ? 6.639 -8.980 4.902 1.00 83.88 189 PRO A N 1
ATOM 1550 C CA . PRO A 1 189 ? 8.085 -8.931 4.874 1.00 83.88 189 PRO A CA 1
ATOM 1551 C C . PRO A 1 189 ? 8.685 -8.345 6.144 1.00 83.88 189 PRO A C 1
ATOM 1553 O O . PRO A 1 189 ? 8.040 -7.584 6.880 1.00 83.88 189 PRO A O 1
ATOM 1556 N N . ARG A 1 190 ? 9.967 -8.633 6.362 1.00 83.50 190 ARG A N 1
ATOM 1557 C CA . ARG A 1 190 ? 10.763 -7.934 7.370 1.00 83.50 190 ARG A CA 1
ATOM 1558 C C . ARG A 1 190 ? 10.619 -6.418 7.211 1.00 83.50 190 ARG A C 1
ATOM 1560 O O . ARG A 1 190 ? 10.687 -5.887 6.110 1.00 83.50 190 ARG A O 1
ATOM 1567 N N . SER A 1 191 ? 10.455 -5.726 8.337 1.00 82.88 191 SER A N 1
ATOM 1568 C CA . SER A 1 191 ? 10.281 -4.268 8.399 1.00 82.88 191 SER A CA 1
ATOM 1569 C C . SER A 1 191 ? 9.002 -3.728 7.748 1.00 82.88 191 SER A C 1
ATOM 1571 O O . SER A 1 191 ? 8.791 -2.528 7.815 1.00 82.88 191 SER A O 1
ATOM 1573 N N . PHE A 1 192 ? 8.098 -4.558 7.219 1.00 87.75 192 PHE A N 1
ATOM 1574 C CA . PHE A 1 192 ? 6.811 -4.097 6.688 1.00 87.75 192 PHE A CA 1
ATOM 1575 C C . PHE A 1 192 ? 5.799 -3.792 7.816 1.00 87.75 192 PHE A C 1
ATOM 1577 O O . PHE A 1 192 ? 5.791 -4.500 8.835 1.00 87.75 192 PHE A O 1
ATOM 1584 N N . PRO A 1 193 ? 4.936 -2.761 7.681 1.00 90.00 193 PRO A N 1
ATOM 1585 C CA . PRO A 1 193 ? 3.911 -2.462 8.679 1.00 90.00 193 PRO A CA 1
ATOM 1586 C C . PRO A 1 193 ? 2.848 -3.564 8.759 1.00 90.00 193 PRO A C 1
ATOM 1588 O O . PRO A 1 193 ? 2.324 -4.037 7.750 1.00 90.00 193 PRO A O 1
ATOM 1591 N N . TYR A 1 194 ? 2.474 -3.943 9.978 1.00 90.12 194 TYR A N 1
ATOM 1592 C CA . TYR A 1 194 ? 1.338 -4.830 10.226 1.00 90.12 194 TYR A CA 1
ATOM 1593 C C . TYR A 1 194 ? 0.698 -4.529 11.586 1.00 90.12 194 TYR A C 1
ATOM 1595 O O . TYR A 1 194 ? 1.239 -3.778 12.400 1.00 90.12 194 TYR A O 1
ATOM 1603 N N . LEU A 1 195 ? -0.479 -5.089 11.832 1.00 91.19 195 LEU A N 1
ATOM 1604 C CA . LEU A 1 195 ? -1.244 -4.905 13.054 1.00 91.19 195 LEU A CA 1
ATOM 1605 C C . LEU A 1 195 ? -1.168 -6.141 13.941 1.00 91.19 195 LEU A C 1
ATOM 1607 O O . LEU A 1 195 ? -1.238 -7.276 13.471 1.00 91.19 195 LEU A O 1
ATOM 1611 N N . ILE A 1 196 ? -1.121 -5.902 15.247 1.00 88.50 196 ILE A N 1
ATOM 1612 C CA . ILE A 1 196 ? -1.349 -6.939 16.254 1.00 88.50 196 ILE A CA 1
ATOM 1613 C C . ILE A 1 196 ? -2.611 -6.632 17.028 1.00 88.50 196 ILE A C 1
ATOM 1615 O O . ILE A 1 196 ? -2.822 -5.492 17.444 1.00 88.50 196 ILE A O 1
ATOM 1619 N N . PHE A 1 197 ? -3.446 -7.649 17.214 1.00 85.62 197 PHE A N 1
ATOM 1620 C CA . PHE A 1 197 ? -4.737 -7.518 17.887 1.00 85.62 197 PHE A CA 1
ATOM 1621 C C . PHE A 1 197 ? -4.670 -7.869 19.374 1.00 85.62 197 PHE A C 1
ATOM 1623 O O . PHE A 1 197 ? -5.609 -7.557 20.103 1.00 85.62 197 PHE A O 1
ATOM 1630 N N . ARG A 1 198 ? -3.575 -8.493 19.825 1.00 78.81 198 ARG A N 1
ATOM 1631 C CA . ARG A 1 198 ? -3.278 -8.847 21.222 1.00 78.81 198 ARG A CA 1
ATOM 1632 C C . ARG A 1 198 ? -1.764 -8.923 21.436 1.00 78.81 198 ARG A C 1
ATOM 1634 O O . ARG A 1 198 ? -0.985 -8.757 20.496 1.00 78.81 198 ARG A O 1
ATOM 1641 N N . GLU A 1 199 ? -1.354 -9.197 22.671 1.00 71.12 199 GLU A N 1
ATOM 1642 C CA . GLU A 1 199 ? 0.008 -9.646 22.962 1.00 71.12 199 GLU A CA 1
ATOM 1643 C C . GLU A 1 199 ? 0.330 -10.942 22.196 1.00 71.12 199 GLU A C 1
ATOM 1645 O O . GLU A 1 199 ? -0.538 -11.793 21.988 1.00 71.12 199 GLU A O 1
ATOM 1650 N N . SER A 1 200 ? 1.577 -11.071 21.736 1.00 57.50 200 SER A N 1
ATOM 1651 C CA . SER A 1 200 ? 2.043 -12.208 20.935 1.00 57.50 200 SER A CA 1
ATOM 1652 C C . SER A 1 200 ? 1.835 -13.532 21.682 1.00 57.50 200 SER A C 1
ATOM 1654 O O . SER A 1 200 ? 2.385 -13.696 22.770 1.00 57.50 200 SER A O 1
ATOM 1656 N N . GLY A 1 201 ? 1.073 -14.467 21.096 1.00 50.16 201 GLY A N 1
ATOM 1657 C CA . GLY A 1 201 ? 0.780 -15.783 21.689 1.00 50.16 201 GLY A CA 1
ATOM 1658 C C . GLY A 1 201 ? -0.663 -16.301 21.553 1.00 50.16 201 GLY A C 1
ATOM 1659 O O . GLY A 1 201 ? -0.975 -17.323 22.156 1.00 50.16 201 GLY A O 1
ATOM 1660 N N . GLN A 1 202 ? -1.547 -15.631 20.802 1.00 51.06 202 GLN A N 1
ATOM 1661 C CA . GLN A 1 202 ? -2.928 -16.076 20.527 1.00 51.06 202 GLN A CA 1
ATOM 1662 C C . GLN A 1 202 ? -3.285 -15.977 19.034 1.00 51.06 202 GLN A C 1
ATOM 1664 O O . GLN A 1 202 ? -2.529 -15.374 18.278 1.00 51.06 202 GLN A O 1
ATOM 1669 N N . ASP A 1 203 ? -4.449 -16.520 18.649 1.00 51.03 203 ASP A N 1
ATOM 1670 C CA . ASP A 1 203 ? -4.921 -16.806 17.275 1.00 51.03 203 ASP A CA 1
ATOM 1671 C C . ASP A 1 203 ? -4.813 -15.668 16.226 1.00 51.03 203 ASP A C 1
ATOM 1673 O O . ASP A 1 203 ? -4.913 -15.948 15.036 1.00 51.03 203 ASP A O 1
ATOM 1677 N N . PHE A 1 204 ? -4.574 -14.407 16.624 1.00 58.38 204 PHE A N 1
ATOM 1678 C CA . PHE A 1 204 ? -4.358 -13.259 15.718 1.00 58.38 204 PHE A CA 1
ATOM 1679 C C . PHE A 1 204 ? -3.172 -12.399 16.158 1.00 58.38 204 PHE A C 1
ATOM 1681 O O . PHE A 1 204 ? -3.312 -11.258 16.621 1.00 58.38 204 PHE A O 1
ATOM 1688 N N . SER A 1 205 ? -1.985 -12.974 16.043 1.00 73.25 205 SER A N 1
ATOM 1689 C CA . SER A 1 205 ? -0.748 -12.341 16.477 1.00 73.25 205 SER A CA 1
ATOM 1690 C C . SER A 1 205 ? -0.136 -11.429 15.419 1.00 73.25 205 SER A C 1
ATOM 1692 O O . SER A 1 205 ? 0.516 -10.467 15.806 1.00 73.25 205 SER A O 1
ATOM 1694 N N . HIS A 1 206 ? -0.366 -11.669 14.122 1.00 85.06 206 HIS A N 1
ATOM 1695 C CA . HIS A 1 206 ? 0.232 -10.895 13.030 1.00 85.06 206 HIS A CA 1
ATOM 1696 C C . HIS A 1 206 ? -0.749 -10.719 11.861 1.00 85.06 206 HIS A C 1
ATOM 1698 O O . HIS A 1 206 ? -1.041 -11.657 11.126 1.00 85.06 206 HIS A O 1
ATOM 1704 N N . VAL A 1 207 ? -1.258 -9.502 11.653 1.00 89.12 207 VAL A N 1
ATOM 1705 C CA . VAL A 1 207 ? -2.239 -9.199 10.599 1.00 89.12 207 VAL A CA 1
ATOM 1706 C C . VAL A 1 207 ? -1.698 -8.113 9.673 1.00 89.12 207 VAL A C 1
ATOM 1708 O O . VAL A 1 207 ? -1.474 -6.995 10.121 1.00 89.12 207 VAL A O 1
ATOM 1711 N N . SER A 1 208 ? -1.498 -8.408 8.384 1.00 90.25 208 SER A N 1
ATOM 1712 C CA . SER A 1 208 ? -1.039 -7.416 7.392 1.00 90.25 208 SER A CA 1
ATOM 1713 C C . SER A 1 208 ? -1.984 -6.210 7.306 1.00 90.25 208 SER A C 1
ATOM 1715 O O . SER A 1 208 ? -3.157 -6.326 7.668 1.00 90.25 208 SER A O 1
ATOM 1717 N N . LEU A 1 209 ? -1.510 -5.065 6.791 1.00 92.38 209 LEU A N 1
ATOM 1718 C CA . LEU A 1 209 ? -2.360 -3.879 6.583 1.00 92.38 209 LEU A CA 1
ATOM 1719 C C . LEU A 1 209 ? -3.648 -4.235 5.827 1.00 92.38 209 LEU A C 1
ATOM 1721 O O . LEU A 1 209 ? -4.748 -4.034 6.341 1.00 92.38 209 LEU A O 1
ATOM 1725 N N . TRP A 1 210 ? -3.517 -4.867 4.658 1.00 91.19 210 TRP A N 1
ATOM 1726 C CA . TRP A 1 210 ? -4.684 -5.282 3.883 1.00 91.19 210 TRP A CA 1
ATOM 1727 C C . TRP A 1 210 ? -5.566 -6.313 4.606 1.00 91.19 210 TRP A C 1
ATOM 1729 O O . TRP A 1 210 ? -6.795 -6.213 4.577 1.00 91.19 210 TRP A O 1
ATOM 1739 N N . GLY A 1 211 ? -4.963 -7.283 5.306 1.00 90.25 211 GLY A N 1
ATOM 1740 C CA . GLY A 1 211 ? -5.705 -8.251 6.118 1.00 90.25 211 GLY A CA 1
ATOM 1741 C C . GLY A 1 211 ? -6.565 -7.572 7.189 1.00 90.25 211 GLY A C 1
ATOM 1742 O O . GLY A 1 211 ? -7.710 -7.972 7.408 1.00 90.25 211 GLY A O 1
ATOM 1743 N N . ALA A 1 212 ? -6.055 -6.498 7.796 1.00 92.50 212 ALA A N 1
ATOM 1744 C CA . ALA A 1 212 ? -6.798 -5.694 8.756 1.00 92.50 212 ALA A CA 1
ATOM 1745 C C . ALA A 1 212 ? -7.928 -4.897 8.092 1.00 92.50 212 ALA A C 1
ATOM 1747 O O . ALA A 1 212 ? -9.042 -4.898 8.611 1.00 92.50 212 ALA A O 1
ATOM 1748 N N . TYR A 1 213 ? -7.698 -4.277 6.930 1.00 93.62 213 TYR A N 1
ATOM 1749 C CA . TYR A 1 213 ? -8.764 -3.574 6.199 1.00 93.62 213 TYR A CA 1
ATOM 1750 C C . TYR A 1 213 ? -9.916 -4.509 5.847 1.00 93.62 213 TYR A C 1
ATOM 1752 O O . TYR A 1 213 ? -11.080 -4.172 6.061 1.00 93.62 213 TYR A O 1
ATOM 1760 N N . ARG A 1 214 ? -9.601 -5.729 5.406 1.00 89.06 214 ARG A N 1
ATOM 1761 C CA . ARG A 1 214 ? -10.601 -6.768 5.147 1.00 89.06 214 ARG A CA 1
ATOM 1762 C C . ARG A 1 214 ? -11.357 -7.175 6.409 1.00 89.06 214 ARG A C 1
ATOM 1764 O O . ARG A 1 214 ? -12.572 -7.349 6.373 1.00 89.06 214 ARG A O 1
ATOM 1771 N N . TYR A 1 215 ? -10.659 -7.312 7.531 1.00 91.00 215 TYR A N 1
ATOM 1772 C CA . TYR A 1 215 ? -11.296 -7.589 8.815 1.00 91.00 215 TYR A CA 1
ATOM 1773 C C . TYR A 1 215 ? -12.279 -6.482 9.215 1.00 91.00 215 TYR A C 1
ATOM 1775 O O . TYR A 1 215 ? -13.430 -6.776 9.536 1.00 91.00 215 TYR A O 1
ATOM 1783 N N . PHE A 1 216 ? -11.864 -5.214 9.143 1.00 91.62 216 PHE A N 1
ATOM 1784 C CA . PHE A 1 216 ? -12.733 -4.080 9.465 1.00 91.62 216 PHE A CA 1
ATOM 1785 C C . PHE A 1 216 ? -13.925 -3.999 8.512 1.00 91.62 216 PHE A C 1
ATOM 1787 O O . PHE A 1 216 ? -15.050 -3.768 8.953 1.00 91.62 216 PHE A O 1
ATOM 1794 N N . GLN A 1 217 ? -13.705 -4.269 7.226 1.00 90.44 217 GLN A N 1
ATOM 1795 C CA . GLN A 1 217 ? -14.769 -4.366 6.236 1.00 90.44 217 GLN A CA 1
ATOM 1796 C C . GLN A 1 217 ? -15.820 -5.413 6.624 1.00 90.44 217 GLN A C 1
ATOM 1798 O O . GLN A 1 217 ? -17.014 -5.119 6.594 1.00 90.44 217 GLN A O 1
ATOM 1803 N N . LEU A 1 218 ? -15.397 -6.613 7.024 1.00 88.19 218 LEU A N 1
ATOM 1804 C CA . LEU A 1 218 ? -16.305 -7.678 7.455 1.00 88.19 218 LEU A CA 1
ATOM 1805 C C . LEU A 1 218 ? -17.032 -7.324 8.758 1.00 88.19 218 LEU A C 1
ATOM 1807 O O . LEU A 1 218 ? -18.247 -7.508 8.843 1.00 88.19 218 LEU A O 1
ATOM 1811 N N . LEU A 1 219 ? -16.318 -6.767 9.741 1.00 89.00 219 LEU A N 1
ATOM 1812 C CA . LEU A 1 219 ? -16.890 -6.321 11.015 1.00 89.00 219 LEU A CA 1
ATOM 1813 C C . LEU A 1 219 ? -18.012 -5.294 10.805 1.00 89.00 219 LEU A C 1
ATOM 1815 O O . LEU A 1 219 ? -19.043 -5.342 11.474 1.00 89.00 219 LEU A O 1
ATOM 1819 N N . LEU A 1 220 ? -17.814 -4.382 9.856 1.00 88.44 220 LEU A N 1
ATOM 1820 C CA . LEU A 1 220 ? -18.739 -3.299 9.532 1.00 88.44 220 LEU A CA 1
ATOM 1821 C C . LEU A 1 220 ? -19.713 -3.660 8.403 1.00 88.44 220 LEU A C 1
ATOM 1823 O O . LEU A 1 220 ? -20.424 -2.791 7.906 1.00 88.44 220 LEU A O 1
ATOM 1827 N N . GLN A 1 221 ? -19.746 -4.928 7.978 1.00 84.44 221 GLN A N 1
ATOM 1828 C CA . GLN A 1 221 ? -20.622 -5.430 6.912 1.00 84.44 221 GLN A CA 1
ATOM 1829 C C . GLN A 1 221 ? -20.515 -4.629 5.602 1.00 84.44 221 GLN A C 1
ATOM 1831 O O . GLN A 1 221 ? -21.492 -4.490 4.866 1.00 84.44 221 GLN A O 1
ATOM 1836 N N . ASN A 1 222 ? -19.319 -4.104 5.314 1.00 79.75 222 ASN A N 1
ATOM 1837 C CA . ASN A 1 222 ? -19.012 -3.258 4.162 1.00 79.75 222 ASN A CA 1
ATOM 1838 C C . ASN A 1 222 ? -19.877 -1.985 4.064 1.00 79.75 222 ASN A C 1
ATOM 1840 O O . ASN A 1 222 ? -20.180 -1.526 2.963 1.00 79.75 222 ASN A O 1
ATOM 1844 N N . ARG A 1 223 ? -20.320 -1.430 5.200 1.00 77.31 223 ARG A N 1
ATOM 1845 C CA . ARG A 1 223 ? -21.163 -0.231 5.232 1.00 77.31 223 ARG A CA 1
ATOM 1846 C C . ARG A 1 223 ? -20.728 0.753 6.315 1.00 77.31 223 ARG A C 1
ATOM 1848 O O . ARG A 1 223 ? -20.426 0.371 7.446 1.00 77.31 223 ARG A O 1
ATOM 1855 N N . SER A 1 224 ? -20.752 2.039 5.977 1.00 78.00 224 SER A N 1
ATOM 1856 C CA . SER A 1 224 ? -20.438 3.137 6.899 1.00 78.00 224 SER A CA 1
ATOM 1857 C C . SER A 1 224 ? -21.637 3.603 7.735 1.00 78.00 224 SER A C 1
ATOM 1859 O O . SER A 1 224 ? -21.468 4.446 8.608 1.00 78.00 224 SER A O 1
ATOM 1861 N N . ASP A 1 225 ? -22.836 3.060 7.504 1.00 81.88 225 ASP A N 1
ATOM 1862 C CA . ASP A 1 225 ? -24.081 3.423 8.200 1.00 81.88 225 ASP A CA 1
ATOM 1863 C C . ASP A 1 225 ? -24.485 2.423 9.299 1.00 81.88 225 ASP A C 1
ATOM 1865 O O . ASP A 1 225 ? -25.558 2.526 9.897 1.00 81.88 225 ASP A O 1
ATOM 1869 N N . THR A 1 226 ? -23.624 1.449 9.603 1.00 87.12 226 THR A N 1
ATOM 1870 C CA . THR A 1 226 ? -23.896 0.476 10.663 1.00 87.12 226 THR A CA 1
ATOM 1871 C C . THR A 1 226 ? -23.816 1.115 12.055 1.00 87.12 226 THR A C 1
ATOM 1873 O O . THR A 1 226 ? -23.062 2.068 12.266 1.00 87.12 226 THR A O 1
ATOM 1876 N N . PRO A 1 227 ? -24.511 0.562 13.070 1.00 89.25 227 PRO A N 1
ATOM 1877 C CA . PRO A 1 227 ? -24.344 1.008 14.455 1.00 89.25 227 PRO A CA 1
ATOM 1878 C C . PRO A 1 227 ? -22.881 0.972 14.924 1.00 89.25 227 PRO A C 1
ATOM 1880 O O . PRO A 1 227 ? -22.440 1.863 15.646 1.00 89.25 227 PRO A O 1
ATOM 1883 N N . ALA A 1 228 ? -22.116 -0.026 14.470 1.00 90.06 228 ALA A N 1
ATOM 1884 C CA . ALA A 1 228 ? -20.687 -0.146 14.733 1.00 90.06 228 ALA A CA 1
ATOM 1885 C C . ALA A 1 228 ? -19.883 1.015 14.118 1.00 90.06 228 ALA A C 1
ATOM 1887 O O . ALA A 1 228 ? -19.076 1.633 14.812 1.00 90.06 228 ALA A O 1
ATOM 1888 N N . ALA A 1 229 ? -20.149 1.367 12.857 1.00 92.00 229 ALA A N 1
ATOM 1889 C CA . ALA A 1 229 ? -19.557 2.533 12.203 1.00 92.00 229 ALA A CA 1
ATOM 1890 C C . ALA A 1 229 ? -19.911 3.842 12.931 1.00 92.00 229 ALA A C 1
ATOM 1892 O O . ALA A 1 229 ? -19.030 4.650 13.224 1.00 92.00 229 ALA A O 1
ATOM 1893 N N . GLY A 1 230 ? -21.178 4.013 13.317 1.00 92.81 230 GLY A N 1
ATOM 1894 C CA . GLY A 1 230 ? -21.626 5.170 14.092 1.00 92.81 230 GLY A CA 1
ATOM 1895 C C . GLY A 1 230 ? -20.926 5.298 15.451 1.00 92.81 230 GLY A C 1
ATOM 1896 O O . GLY A 1 230 ? -20.633 6.411 15.889 1.00 92.81 230 GLY A O 1
ATOM 1897 N N . LEU A 1 231 ? -20.616 4.181 16.118 1.00 94.06 231 LEU A N 1
ATOM 1898 C CA . LEU A 1 231 ? -19.832 4.183 17.359 1.00 94.06 231 LEU A CA 1
ATOM 1899 C C . LEU A 1 231 ? -18.374 4.588 17.128 1.00 94.06 231 LEU A C 1
ATOM 1901 O O . LEU A 1 231 ? -17.838 5.350 17.932 1.00 94.06 231 LEU A O 1
ATOM 1905 N N . LEU A 1 232 ? -17.745 4.126 16.045 1.00 94.50 232 LEU A N 1
ATOM 1906 C CA . LEU A 1 232 ? -16.385 4.536 15.684 1.00 94.50 232 LEU A CA 1
ATOM 1907 C C . LEU A 1 232 ? -16.311 6.046 15.431 1.00 94.50 232 LEU A C 1
ATOM 1909 O O . LEU A 1 232 ? -15.450 6.717 16.000 1.00 94.50 232 LEU A O 1
ATOM 1913 N N . ILE A 1 233 ? -17.258 6.594 14.664 1.00 94.81 233 ILE A N 1
ATOM 1914 C CA . ILE A 1 233 ? -17.315 8.032 14.359 1.00 94.81 233 ILE A CA 1
ATOM 1915 C C . ILE A 1 233 ? -17.502 8.856 15.637 1.00 94.81 233 ILE A C 1
ATOM 1917 O O . ILE A 1 233 ? -16.762 9.807 15.887 1.00 94.81 233 ILE A O 1
ATOM 1921 N N . LYS A 1 234 ? -18.414 8.435 16.525 1.00 94.75 234 LYS A N 1
ATOM 1922 C CA . LYS A 1 234 ? -18.591 9.059 17.850 1.00 94.75 234 LYS A CA 1
ATOM 1923 C C . LYS A 1 234 ? -17.328 9.022 18.718 1.00 94.75 234 LYS A C 1
ATOM 1925 O O . LYS A 1 234 ? -17.201 9.840 19.623 1.00 94.75 234 LYS A O 1
ATOM 1930 N N . ASN A 1 235 ? -16.410 8.092 18.455 1.00 93.81 235 ASN A N 1
ATOM 1931 C CA . ASN A 1 235 ? -15.143 7.941 19.171 1.00 93.81 235 ASN A CA 1
ATOM 1932 C C . ASN A 1 235 ? -13.940 8.558 18.433 1.00 93.81 235 ASN A C 1
ATOM 1934 O O . ASN A 1 235 ? -12.794 8.278 18.797 1.00 93.81 235 ASN A O 1
ATOM 1938 N N . GLY A 1 236 ? -14.193 9.436 17.456 1.00 92.88 236 GLY A N 1
ATOM 1939 C CA . GLY A 1 236 ? -13.174 10.259 16.800 1.00 92.88 236 GLY A CA 1
ATOM 1940 C C . GLY A 1 236 ? -12.609 9.680 15.505 1.00 92.88 236 GLY A C 1
ATOM 1941 O O . GLY A 1 236 ? -11.626 10.212 15.000 1.00 92.88 236 GLY A O 1
ATOM 1942 N N . VAL A 1 237 ? -13.196 8.608 14.963 1.00 94.94 237 VAL A N 1
ATOM 1943 C CA . VAL A 1 237 ? -12.846 8.130 13.617 1.00 94.94 237 VAL A CA 1
ATOM 1944 C C . VAL A 1 237 ? -13.502 9.029 12.573 1.00 94.94 237 VAL A C 1
ATOM 1946 O O . VAL A 1 237 ? -14.718 9.202 12.569 1.00 94.94 237 VAL A O 1
ATOM 1949 N N . GLU A 1 238 ? -12.706 9.575 11.662 1.00 95.38 238 GLU A N 1
ATOM 1950 C CA . GLU A 1 238 ? -13.221 10.359 10.541 1.00 95.38 238 GLU A CA 1
ATOM 1951 C C . GLU A 1 238 ? -13.997 9.468 9.559 1.00 95.38 238 GLU A C 1
ATOM 1953 O O . GLU A 1 238 ? -13.551 8.378 9.192 1.00 95.38 238 GLU A O 1
ATOM 1958 N N . GLU A 1 239 ? -15.160 9.940 9.104 1.00 94.38 239 GLU A N 1
ATOM 1959 C CA . GLU A 1 239 ? -16.037 9.173 8.210 1.00 94.38 239 GLU A CA 1
ATOM 1960 C C . GLU A 1 239 ? -15.345 8.817 6.883 1.00 94.38 239 GLU A C 1
ATOM 1962 O O . GLU A 1 239 ? -15.490 7.705 6.377 1.00 94.38 239 GLU A O 1
ATOM 1967 N N . GLU A 1 240 ? -14.533 9.725 6.343 1.00 93.75 240 GLU A N 1
ATOM 1968 C CA . GLU A 1 240 ? -13.788 9.489 5.104 1.00 93.75 240 GLU A CA 1
ATOM 1969 C C . GLU A 1 240 ? -12.691 8.429 5.273 1.00 93.75 240 GLU A C 1
ATOM 1971 O O . GLU A 1 240 ? -12.484 7.605 4.382 1.00 93.75 240 GLU A O 1
ATOM 1976 N N . VAL A 1 241 ? -12.034 8.373 6.436 1.00 95.25 241 VAL A N 1
ATOM 1977 C CA . VAL A 1 241 ? -11.060 7.314 6.756 1.00 95.25 241 VAL A CA 1
ATOM 1978 C C . VAL A 1 241 ? -11.759 5.960 6.850 1.00 95.25 241 VAL A C 1
ATOM 1980 O O . VAL A 1 241 ? -11.264 4.965 6.319 1.00 95.25 241 VAL A O 1
ATOM 1983 N N . LEU A 1 242 ? -12.942 5.922 7.471 1.00 94.56 242 LEU A N 1
ATOM 1984 C CA . LEU A 1 242 ? -13.765 4.718 7.532 1.00 94.56 242 LEU A CA 1
ATOM 1985 C C . LEU A 1 242 ? -14.111 4.211 6.126 1.00 94.56 242 LEU A C 1
ATOM 1987 O O . LEU A 1 242 ? -13.873 3.041 5.833 1.00 94.56 242 LEU A O 1
ATOM 1991 N N . LYS A 1 243 ? -14.624 5.084 5.248 1.00 93.06 243 LYS A N 1
ATOM 1992 C CA . LYS A 1 243 ? -14.957 4.735 3.855 1.00 93.06 243 LYS A CA 1
ATOM 1993 C C . LYS A 1 243 ? -13.748 4.160 3.117 1.00 93.06 243 LYS A C 1
ATOM 1995 O O . LYS A 1 243 ? -13.863 3.089 2.528 1.00 93.06 243 LYS A O 1
ATOM 2000 N N . ARG A 1 244 ? -12.577 4.795 3.230 1.00 92.62 244 ARG A N 1
ATOM 2001 C CA . ARG A 1 244 ? -11.330 4.319 2.601 1.00 92.62 244 ARG A CA 1
ATOM 2002 C C . ARG A 1 244 ? -10.912 2.934 3.082 1.00 92.62 244 ARG A C 1
ATOM 2004 O O . ARG A 1 244 ? -10.555 2.092 2.265 1.00 92.62 244 ARG A O 1
ATOM 2011 N N . ILE A 1 245 ? -10.995 2.666 4.385 1.00 93.62 245 ILE A N 1
ATOM 2012 C CA . ILE A 1 245 ? -10.684 1.339 4.940 1.00 93.62 245 ILE A CA 1
ATOM 2013 C C . ILE A 1 245 ? -11.634 0.274 4.377 1.00 93.62 245 ILE A C 1
ATOM 2015 O O . ILE A 1 245 ? -11.185 -0.815 4.012 1.00 93.62 245 ILE A O 1
ATOM 2019 N N . LEU A 1 246 ? -12.931 0.583 4.274 1.00 91.50 246 LEU A N 1
ATOM 2020 C CA . LEU A 1 246 ? -13.914 -0.326 3.677 1.00 91.50 246 LEU A CA 1
ATOM 2021 C C . LEU A 1 246 ? -13.613 -0.582 2.192 1.00 91.50 246 LEU A C 1
ATOM 2023 O O . LEU A 1 246 ? -13.615 -1.734 1.758 1.00 91.50 246 LEU A O 1
ATOM 2027 N N . GLU A 1 247 ? -13.302 0.468 1.428 1.00 89.81 247 GLU A N 1
ATOM 2028 C CA . GLU A 1 247 ? -12.926 0.377 0.011 1.00 89.81 247 GLU A CA 1
ATOM 2029 C C . GLU A 1 247 ? -11.660 -0.467 -0.199 1.00 89.81 247 GLU A C 1
ATOM 2031 O O . GLU A 1 247 ? -11.659 -1.375 -1.036 1.00 89.81 247 GLU A O 1
ATOM 2036 N N . ALA A 1 248 ? -10.609 -0.225 0.590 1.00 88.62 248 ALA A N 1
ATOM 2037 C CA . ALA A 1 248 ? -9.356 -0.978 0.540 1.00 88.62 248 ALA A CA 1
ATOM 2038 C C . ALA A 1 248 ? -9.573 -2.466 0.869 1.00 88.62 248 ALA A C 1
ATOM 2040 O O . ALA A 1 248 ? -9.071 -3.352 0.167 1.00 88.62 248 ALA A O 1
ATOM 2041 N N . GLY A 1 249 ? -10.383 -2.756 1.895 1.00 85.38 249 GLY A N 1
ATOM 2042 C CA . GLY A 1 249 ? -10.756 -4.120 2.275 1.00 85.38 249 GLY A CA 1
ATOM 2043 C C . GLY A 1 249 ? -11.564 -4.851 1.198 1.00 85.38 249 GLY A C 1
ATOM 2044 O O . GLY A 1 249 ? -11.403 -6.061 1.024 1.00 85.38 249 GLY A O 1
ATOM 2045 N N . ASN A 1 250 ? -12.375 -4.126 0.418 1.00 80.94 250 ASN A N 1
ATOM 2046 C CA . ASN A 1 250 ? -13.259 -4.701 -0.597 1.00 80.94 250 ASN A CA 1
ATOM 2047 C C . ASN A 1 250 ? -12.555 -5.140 -1.894 1.00 80.94 250 ASN A C 1
ATOM 2049 O O . ASN A 1 250 ? -13.176 -5.796 -2.732 1.00 80.94 250 ASN A O 1
ATOM 2053 N N . ARG A 1 251 ? -11.248 -4.891 -2.065 1.00 71.75 251 ARG A N 1
ATOM 2054 C CA . ARG A 1 251 ? -10.462 -5.331 -3.245 1.00 71.75 251 ARG A CA 1
ATOM 2055 C C . ARG A 1 251 ? -10.240 -6.855 -3.356 1.00 71.75 251 ARG A C 1
ATOM 2057 O O . ARG A 1 251 ? -9.339 -7.336 -4.035 1.00 71.75 251 ARG A O 1
ATOM 2064 N N . THR A 1 252 ? -11.095 -7.643 -2.713 1.00 52.62 252 THR A N 1
ATOM 2065 C CA . THR A 1 252 ? -11.014 -9.103 -2.560 1.00 52.62 252 THR A CA 1
ATOM 2066 C C . THR A 1 252 ? -11.005 -9.900 -3.866 1.00 52.62 252 THR A C 1
ATOM 2068 O O . THR A 1 252 ? -10.392 -10.966 -3.898 1.00 52.62 252 THR A O 1
ATOM 2071 N N . GLY A 1 253 ? -11.642 -9.402 -4.932 1.00 49.03 253 GLY A N 1
ATOM 2072 C CA . GLY A 1 253 ? -11.661 -10.062 -6.243 1.00 49.03 253 GLY A CA 1
ATOM 2073 C C . GLY A 1 253 ? -10.324 -10.015 -6.991 1.00 49.03 253 GLY A C 1
ATOM 2074 O O . GLY A 1 253 ? -10.070 -10.906 -7.795 1.00 49.03 253 GLY A O 1
ATOM 2075 N N . VAL A 1 254 ? -9.481 -9.025 -6.682 1.00 51.69 254 VAL A N 1
ATOM 2076 C CA . VAL A 1 254 ? -8.181 -8.781 -7.326 1.00 51.69 254 VAL A CA 1
ATOM 2077 C C . VAL A 1 254 ? -7.131 -9.694 -6.688 1.00 51.69 254 VAL A C 1
ATOM 2079 O O . VAL A 1 254 ? -6.589 -10.578 -7.332 1.00 51.69 254 VAL A O 1
ATOM 2082 N N . TYR A 1 255 ? -6.940 -9.636 -5.370 1.00 54.34 255 TYR A N 1
ATOM 2083 C CA . TYR A 1 255 ? -5.773 -10.279 -4.744 1.00 54.34 255 TYR A CA 1
ATOM 2084 C C . TYR A 1 255 ? -5.867 -11.799 -4.521 1.00 54.34 255 TYR A C 1
ATOM 2086 O O . TYR A 1 255 ? -4.838 -12.461 -4.430 1.00 54.34 255 TYR A O 1
ATOM 2094 N N . TRP A 1 256 ? -7.070 -12.385 -4.461 1.00 45.91 256 TRP A N 1
ATOM 2095 C CA . TRP A 1 256 ? -7.223 -13.851 -4.369 1.00 45.91 256 TRP A CA 1
ATOM 2096 C C . TRP A 1 256 ? -7.124 -14.560 -5.724 1.00 45.91 256 TRP A C 1
ATOM 2098 O O . TRP A 1 256 ? -6.953 -15.777 -5.756 1.00 45.91 256 TRP A O 1
ATOM 2108 N N . ARG A 1 257 ? -7.255 -13.819 -6.833 1.00 43.22 257 ARG A N 1
ATOM 2109 C CA . ARG A 1 257 ? -7.153 -14.345 -8.204 1.00 43.22 257 ARG A CA 1
ATOM 2110 C C . ARG A 1 257 ? -5.895 -13.872 -8.938 1.00 43.22 257 ARG A C 1
ATOM 2112 O O . ARG A 1 257 ? -5.479 -14.554 -9.866 1.00 43.22 257 ARG A O 1
ATOM 2119 N N . GLU A 1 258 ? -5.279 -12.774 -8.503 1.00 46.41 258 GLU A N 1
ATOM 2120 C CA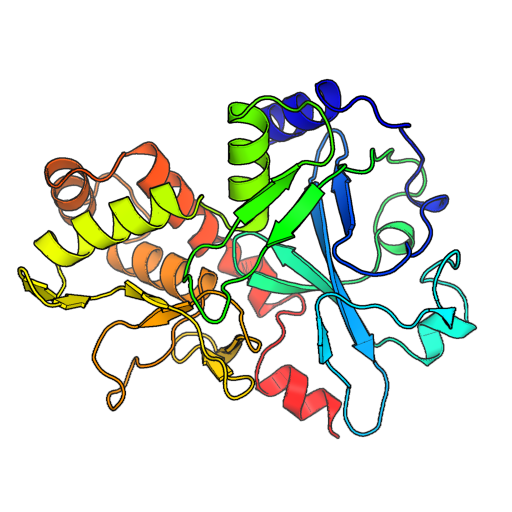 . GLU A 1 258 ? -4.175 -12.099 -9.195 1.00 46.41 258 GLU A CA 1
ATOM 2121 C C . GLU A 1 258 ? -2.983 -11.905 -8.247 1.00 46.41 258 GLU A C 1
ATOM 2123 O O . GLU A 1 258 ? -2.695 -10.810 -7.771 1.00 46.41 258 GLU A O 1
ATOM 2128 N N . SER A 1 259 ? -2.257 -12.993 -7.980 1.00 54.28 259 SER A N 1
ATOM 2129 C CA . SER A 1 259 ? -0.826 -12.876 -7.666 1.00 54.28 259 SER A CA 1
ATOM 2130 C C . SER A 1 259 ? -0.445 -12.231 -6.320 1.00 54.28 259 SER A C 1
ATOM 2132 O O . SER A 1 259 ? 0.692 -11.786 -6.154 1.00 54.28 259 SER A O 1
ATOM 2134 N N . ALA A 1 260 ? -1.326 -12.209 -5.310 1.00 56.72 260 ALA A N 1
ATOM 2135 C CA . ALA A 1 260 ? -0.890 -11.872 -3.953 1.00 56.72 260 ALA A CA 1
ATOM 2136 C C . ALA A 1 260 ? 0.215 -12.833 -3.497 1.00 56.72 260 ALA A C 1
ATOM 2138 O O . ALA A 1 260 ? 0.085 -14.055 -3.622 1.00 56.72 260 ALA A O 1
ATOM 2139 N N . VAL A 1 261 ? 1.296 -12.282 -2.939 1.00 60.66 261 VAL A N 1
ATOM 2140 C CA . VAL A 1 261 ? 2.401 -13.093 -2.426 1.00 60.66 261 VAL A CA 1
ATOM 2141 C C . VAL A 1 261 ? 1.931 -13.755 -1.139 1.00 60.66 261 VAL A C 1
ATOM 2143 O O . VAL A 1 261 ? 1.960 -13.170 -0.060 1.00 60.66 261 VAL A O 1
ATOM 2146 N N . THR A 1 262 ? 1.401 -14.964 -1.265 1.00 62.47 262 THR A N 1
ATOM 2147 C CA . THR A 1 262 ? 0.891 -15.763 -0.151 1.00 62.47 262 THR A CA 1
ATOM 2148 C C . THR A 1 262 ? 1.901 -16.826 0.245 1.00 62.47 262 THR A C 1
ATOM 2150 O O . THR A 1 262 ? 2.796 -17.181 -0.527 1.00 62.47 262 THR A O 1
ATOM 2153 N N . LYS A 1 263 ? 1.729 -17.386 1.445 1.00 58.72 263 LYS A N 1
ATOM 2154 C CA . LYS A 1 263 ? 2.489 -18.558 1.894 1.00 58.72 263 LYS A CA 1
ATOM 2155 C C . LYS A 1 263 ? 2.453 -19.697 0.871 1.00 58.72 263 LYS A C 1
ATOM 2157 O O . LYS A 1 263 ? 3.478 -20.341 0.662 1.00 58.72 263 LYS A O 1
ATOM 2162 N N . ASP A 1 264 ? 1.304 -19.917 0.235 1.00 60.03 264 ASP A N 1
ATOM 2163 C CA . ASP A 1 264 ? 1.107 -20.991 -0.738 1.00 60.03 264 ASP A CA 1
ATOM 2164 C C . ASP A 1 264 ? 1.773 -20.686 -2.079 1.00 60.03 264 ASP A C 1
ATOM 2166 O O . ASP A 1 264 ? 2.394 -21.580 -2.649 1.00 60.03 264 ASP A O 1
ATOM 2170 N N . LEU A 1 265 ? 1.724 -19.433 -2.554 1.00 62.78 265 LEU A N 1
ATOM 2171 C CA . LEU A 1 265 ? 2.465 -19.019 -3.751 1.00 62.78 265 LEU A CA 1
ATOM 2172 C C . LEU A 1 265 ? 3.969 -19.200 -3.535 1.00 62.78 265 LEU A C 1
ATOM 2174 O O . LEU A 1 265 ? 4.635 -19.825 -4.353 1.00 62.78 265 LEU A O 1
ATOM 2178 N N . ILE A 1 266 ? 4.481 -18.726 -2.399 1.00 61.47 266 ILE A N 1
ATOM 2179 C CA . ILE A 1 266 ? 5.881 -18.907 -2.018 1.00 61.47 266 ILE A CA 1
ATOM 2180 C C . ILE A 1 266 ? 6.230 -20.409 -1.956 1.00 61.47 266 ILE A C 1
ATOM 2182 O O . ILE A 1 266 ? 7.223 -20.822 -2.545 1.00 61.47 266 ILE A O 1
ATOM 2186 N N . HIS A 1 267 ? 5.390 -21.252 -1.336 1.00 57.16 267 HIS A N 1
ATOM 2187 C CA . HIS A 1 267 ? 5.589 -22.712 -1.318 1.00 57.16 267 HIS A CA 1
ATOM 2188 C C . HIS A 1 267 ? 5.547 -23.359 -2.705 1.00 57.16 267 HIS A C 1
ATOM 2190 O O . HIS A 1 267 ? 6.301 -24.299 -2.952 1.00 57.16 267 HIS A O 1
ATOM 2196 N N . TYR A 1 268 ? 4.670 -22.894 -3.593 1.00 54.66 268 TYR A N 1
ATOM 2197 C CA . TYR A 1 268 ? 4.561 -23.392 -4.962 1.00 54.66 268 TYR A CA 1
ATOM 2198 C C . TYR A 1 268 ? 5.792 -23.021 -5.791 1.00 54.66 268 TYR A C 1
ATOM 2200 O O . TYR A 1 268 ? 6.284 -23.850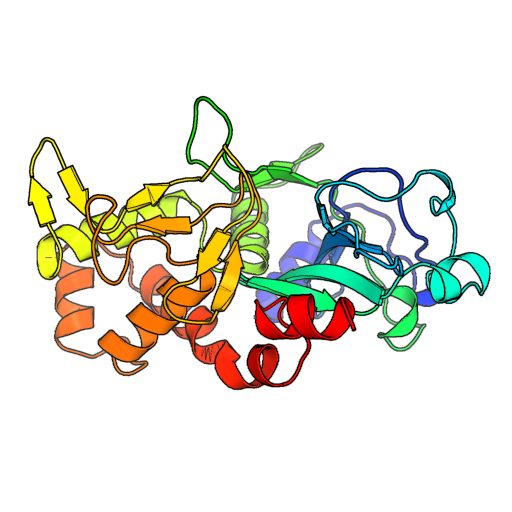 -6.545 1.00 54.66 268 TYR A O 1
ATOM 2208 N N . MET A 1 269 ? 6.335 -21.818 -5.599 1.00 56.31 269 MET A N 1
ATOM 2209 C CA . MET A 1 269 ? 7.566 -21.373 -6.255 1.00 56.31 269 MET A CA 1
ATOM 2210 C C . MET A 1 269 ? 8.820 -22.138 -5.793 1.00 56.31 269 MET A C 1
ATOM 2212 O O . MET A 1 269 ? 9.837 -22.074 -6.475 1.00 56.31 269 MET A O 1
ATOM 2216 N N . TYR A 1 270 ? 8.759 -22.854 -4.663 1.00 50.28 270 TYR A N 1
ATOM 2217 C CA . TYR A 1 270 ? 9.836 -23.724 -4.164 1.00 50.28 270 TYR A CA 1
ATOM 2218 C C . TYR A 1 270 ? 9.789 -25.172 -4.700 1.00 50.28 270 TYR A C 1
ATOM 2220 O O . TYR A 1 270 ? 10.602 -25.990 -4.264 1.00 50.28 270 TYR A O 1
ATOM 2228 N N . ARG A 1 271 ? 8.831 -25.535 -5.564 1.00 43.97 271 ARG A N 1
ATOM 2229 C CA . ARG A 1 271 ? 8.726 -26.879 -6.167 1.00 43.97 271 ARG A CA 1
ATOM 2230 C C . ARG A 1 271 ? 9.154 -26.875 -7.624 1.00 43.97 271 ARG A C 1
ATOM 2232 O O . ARG A 1 271 ? 9.750 -27.897 -8.026 1.00 43.97 271 ARG A O 1
#

pLDDT: mean 84.28, std 12.25, range [43.22, 96.44]

Organism: NCBI:txid154046

Sequence (271 aa):
MDEIIKAIYDSVNTESVPAREIVIPEHGTWAFVSERKLLCYTGVCMKEERPELMLEMSPYYFTGKHSGDRSVKSKINGFFRLDQGAIILDDFIDEIYNGDEKFKRLPIHVKYPTGADTWYGIFQQGEMAEETVDAIERQIFGVTARELENFLLGYAKVFGIYHDYFRYPRLTRYQRGDNYCDLCGMWIPRSFPYLIFRESGQDFSHVSLWGAYRYFQLLLQNRSDTPAAGLLIKNGVEEEVLKRILEAGNRTGVYWRESAVTKDLIHYMYR

Foldseek 3Di:
DLVLLQVLQVQDPFDWAFLLQDFDAAFFWWWKGFSGDIKIFFFFFWLDLQTDGGGRGDPPVRHPHHCPPPVNVVTTPATFIFFQQFTFGDHGSNPPDPRGGIIGIFQKGWDFADPVGLATAIDHDDDDDPVSRQSVRCGRRLGHPVLVQLLQQLCQVQPAPDDPPDGFFDKDFDAPAWDAFLQPQFIQGHRHIWTAGDPPDDSGGTHGSLSVLLVLLVVQVLDCPDPSNVSSVVSPNDSVSSNSSSVSSPCVVDQVVHGGRGPVVSVVSND

Secondary structure (DSSP, 8-state):
-HHHHHHHHHH--S-EEEGGG--PPSSS-EEEE-SS-EEEEEEEEE-SSS--EEES---GGGTT--TTSHHHHTTEEEEEEEETTEEEEE--HHHHS-TT-EEEEE-EEEE--BTTB---EEEESS---HHHHHHHHHHHHSS-HHHHHHHHHHHHHHHSEESSS-EESEEE---SS-EE-TTT-BEE-TT--EEESSSSSSS-S-EEHHHHHHHHHHHTTT-TTSHHHHHHHHTT--HHHHHHHHHHHTTHHHHTTTTB-BHHHHHHHT-

Radius of gyration: 18.81 Å; chains: 1; bounding box: 47×47×55 Å